Protein AF-A0A8K1CIG1-F1 (afdb_monomer)

Organism: Pythium oligandrum (NCBI:txid41045)

Solvent-accessible surface area (backbone atoms only — not comparable to full-atom values): 18997 Å² total; per-residue (Å²): 140,87,82,88,82,80,90,88,84,74,65,67,63,56,56,50,52,52,55,57,59,65,74,73,62,91,70,83,59,96,57,62,61,56,56,53,42,50,51,23,42,67,74,57,40,50,65,60,36,52,57,51,41,68,78,43,44,46,42,49,72,30,48,61,36,57,80,53,56,68,68,60,40,53,75,75,33,95,64,30,79,72,46,35,32,20,28,57,53,35,47,16,24,20,44,26,29,37,71,47,39,52,52,40,23,31,69,20,25,58,72,77,54,49,23,75,83,70,43,34,26,74,77,37,50,37,73,54,44,88,74,54,89,57,96,78,67,50,73,69,56,50,52,53,30,26,51,48,33,47,52,62,67,69,48,77,45,43,60,18,47,31,50,70,55,77,68,44,79,50,70,49,77,48,78,45,77,46,71,72,80,79,87,71,81,92,63,100,62,93,73,75,77,66,78,69,43,77,45,78,39,36,33,41,38,42,32,32,42,69,50,53,13,38,43,26,43,57,54,33,34,43,40,34,36,31,71,60,80,82,76,80,79,78,88,73,89,82,90,79,91,83,83,89,85,84,82,91,80,81,95,82,82,84,85,83,84,78,67,70,70,43,77,48,78,38,74,54,56,68,70,44,60,66,44,73,44,78,45,74,68,52,68,58,60,39,40,31,42,34,32,30,21,25,26,28,88,60,33,72,23,58,74,28,75,77,42,78,51,70,40,57,70,54,79,72,65,66,70,73,78,116

Nearest PDB structures (foldseek):
  1va9-assembly1_A  TM=7.348E-01  e=2.649E-05  Homo sapiens
  1uen-assembly1_A  TM=6.403E-01  e=1.016E-04  Homo sapiens
  7y8s-assembly1_B  TM=7.030E-01  e=2.124E-03  Chelicerata
  7y8s-assembly1_A  TM=7.800E-01  e=1.091E-02  Chelicerata
  7y6e-assembly2_B  TM=6.771E-01  e=7.684E-03  Chelicerata

pLDDT: mean 76.8, std 19.73, range [31.31, 95.44]

Mean predicted aligned error: 14.54 Å

Sequence (322 aa):
MGKSTLPAGRGKDRINEIRKATLADDGSGDDGWRVVLLRALVKGDLEAVASMLQAHIDVLSLPLTSIMPRWKLQCESMHWWMLSEATPLFLASAYSHPAIVQWLLLHGADRSAMCYLNQTPLAVVGECCEHTVVPTDTRPALLKRSAECRRLLEAPATIPEAPAEAVGFSCHISTQTVVVRVATPNVKGAATPPPPQTIYTCFVEVTWLTPLSNGAIIEKYDVRYRVIIEEETSAGGDDGDDDAQDGEASQAASASSSANWHTERATHNRRRQQQTLVLKGLQFESIYEFGLRSWNAAGKGEWGRPYKFRTLPSPVANNAKT

Radius of gyration: 29.91 Å; Cα contacts (8 Å, |Δi|>4): 523; chains: 1; bounding box: 84×62×91 Å

Foldseek 3Di:
DDDDDDDDDDPPVVVVVVVVVLVPDPPPDPLPLLLVLLLCLLVLPQVSVVVSCQVFLLQLAWQSCCSPDQVSLVVRAVPSVLSASDGSLLSNQLQLNLVNNLVSQQQAHDQCDAHPVSDGSLRRGPVRNVPRPPVPDDPVNSVVSSVSSNVSSPDDFDAFAWQAPDKDKDKDKDKDWAQDDDPDPDDPDDDDRPDTDIDIKMKMKIKTFAGTRRRHHFFKKKKKKFFDDPPPPPPDDDDDDDDDDDDDDDPPDDPDPCRDIDMDMDTDDSRDRMDMDMDMRDDAQTKMKMWMWIAGPNGIHDTDDIDIDTHHHDPVVVVVPD

InterPro domains:
  IPR002110 Ankyrin repeat [PF00023] (86-112)
  IPR003961 Fibronectin type III [cd00063] (204-311)
  IPR013783 Immunoglobulin-like fold [G3DSA:2.60.40.10] (187-321)
  IPR036116 Fibronectin type III superfamily [SSF49265] (193-313)
  IPR036770 Ankyrin repeat-containing domain superfamily [G3DSA:1.25.40.20] (19-154)
  IPR036770 Ankyrin repeat-containing domain superfamily [SSF48403] (35-123)

Secondary structure (DSSP, 8-state):
---------SSHHHHHHHHHHHTS--S-SS-HHHHHHHHHHHHT-HHHHHHHHHHTGGGTTS-GGGGS-HHHHHHH-TTTTTTTT--HHHHHHHTT-HHHHHHHHHTT--TT---TTS--GGGGTTTTTTS---TT--HHHHHHHHHHHHHHHHSPP-PPPP--SS-EEEEEEEEEEE---------SS--PPPPPEEEEEEEEEEEEE----TTS---EEEEEEEEE-------------------------------PPEEEEEE--TT-SEEEEEEEEEPSS-EEEEEEEEEETTEEPPP---EEEEPPPPHHHHTT--

Structure (mmCIF, N/CA/C/O backbone):
data_AF-A0A8K1CIG1-F1
#
_entry.id   AF-A0A8K1CIG1-F1
#
loop_
_atom_site.group_PDB
_atom_site.id
_atom_site.type_symbol
_atom_site.label_atom_id
_atom_site.label_alt_id
_atom_site.label_comp_id
_atom_site.label_asym_id
_atom_site.label_entity_id
_atom_site.label_seq_id
_atom_site.pdbx_PDB_ins_code
_atom_site.Cartn_x
_atom_site.Cartn_y
_atom_site.Cartn_z
_atom_site.occupancy
_atom_site.B_iso_or_equiv
_atom_site.auth_seq_id
_atom_site.auth_comp_id
_atom_site.auth_asym_id
_atom_site.auth_atom_id
_atom_site.pdbx_PDB_model_num
ATOM 1 N N . MET A 1 1 ? -20.621 -46.668 -8.888 1.00 41.16 1 MET A N 1
ATOM 2 C CA . MET A 1 1 ? -19.503 -45.858 -9.424 1.00 41.16 1 MET A CA 1
ATOM 3 C C . MET A 1 1 ? -20.034 -44.467 -9.744 1.00 41.16 1 MET A C 1
ATOM 5 O O . MET A 1 1 ? -20.644 -44.282 -10.787 1.00 41.16 1 MET A O 1
ATOM 9 N N . GLY A 1 2 ? -19.914 -43.527 -8.804 1.00 34.28 2 GLY A N 1
ATOM 10 C CA . GLY A 1 2 ? -20.376 -42.148 -8.984 1.00 34.28 2 GLY A CA 1
ATOM 11 C C . GLY A 1 2 ? -19.307 -41.298 -9.666 1.00 34.28 2 GLY A C 1
ATOM 12 O O . GLY A 1 2 ? -18.158 -41.306 -9.232 1.00 34.28 2 GLY A O 1
ATOM 13 N N . LYS A 1 3 ? -19.677 -40.567 -10.721 1.00 34.50 3 LYS A N 1
ATOM 14 C CA . LYS A 1 3 ? -18.854 -39.489 -11.280 1.00 34.50 3 LYS A CA 1
ATOM 15 C C . LYS A 1 3 ? -19.468 -38.157 -10.861 1.00 34.50 3 LYS A C 1
ATOM 17 O O . LYS A 1 3 ? -20.565 -37.811 -11.281 1.00 34.50 3 LYS A O 1
ATOM 22 N N . SER A 1 4 ? -18.747 -37.463 -9.988 1.00 32.31 4 SER A N 1
ATOM 23 C CA . SER A 1 4 ? -18.967 -36.070 -9.610 1.00 32.31 4 SER A CA 1
ATOM 24 C C . SER A 1 4 ? -18.495 -35.165 -10.750 1.00 32.31 4 SER A C 1
ATOM 26 O O . SER A 1 4 ? -17.342 -35.255 -11.170 1.00 32.31 4 SER A O 1
ATOM 28 N N . THR A 1 5 ? -19.374 -34.301 -11.253 1.00 37.56 5 THR A N 1
ATOM 29 C CA . THR A 1 5 ? -19.027 -33.176 -12.132 1.00 37.56 5 THR A CA 1
ATOM 30 C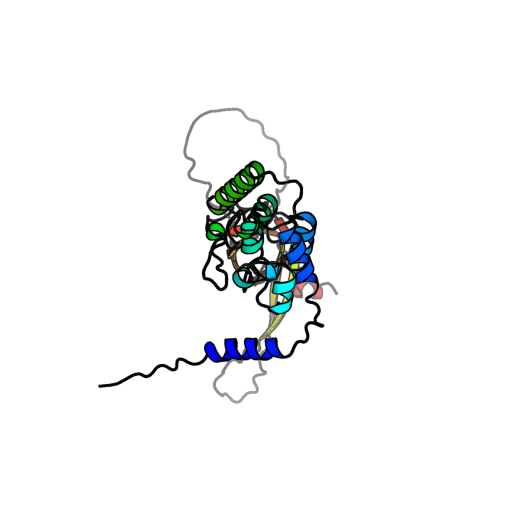 C . THR A 1 5 ? -19.226 -31.877 -11.359 1.00 37.56 5 THR A C 1
ATOM 32 O O . THR A 1 5 ? -20.353 -31.482 -11.069 1.00 37.56 5 THR A O 1
ATOM 35 N N . LEU A 1 6 ? -18.113 -31.227 -11.012 1.00 36.94 6 LEU A N 1
ATOM 36 C CA . LEU A 1 6 ? -18.054 -29.874 -10.451 1.00 36.94 6 LEU A CA 1
ATOM 37 C C . LEU A 1 6 ? -18.293 -28.827 -11.561 1.00 36.94 6 LEU A C 1
ATOM 39 O O . LEU A 1 6 ? -17.742 -28.986 -12.652 1.00 36.94 6 LEU A O 1
ATOM 43 N N . PRO A 1 7 ? -19.033 -27.729 -11.314 1.00 37.50 7 PRO A N 1
ATOM 44 C CA . PRO A 1 7 ? -19.194 -26.664 -12.299 1.00 37.50 7 PRO A CA 1
ATOM 45 C C . PRO A 1 7 ? -18.029 -25.662 -12.229 1.00 37.50 7 PRO A C 1
ATOM 47 O O . PRO A 1 7 ? -17.900 -24.892 -11.277 1.00 37.50 7 PRO A O 1
ATOM 50 N N . ALA A 1 8 ? -17.200 -25.634 -13.274 1.00 45.50 8 ALA A N 1
ATOM 51 C CA . ALA A 1 8 ? -16.204 -24.593 -13.523 1.00 45.50 8 ALA A CA 1
ATOM 52 C C . ALA A 1 8 ? -16.763 -23.583 -14.539 1.00 45.50 8 ALA A C 1
ATOM 54 O O . ALA A 1 8 ? -16.788 -23.858 -15.734 1.00 45.50 8 ALA A O 1
ATOM 55 N N . GLY A 1 9 ? -17.223 -22.415 -14.083 1.00 48.25 9 GLY A N 1
ATOM 56 C CA . GLY A 1 9 ? -17.826 -21.436 -14.999 1.00 48.25 9 GLY A CA 1
ATOM 57 C C . GLY A 1 9 ? -18.252 -20.120 -14.361 1.00 48.25 9 GLY A C 1
ATOM 58 O O . GLY A 1 9 ? -19.375 -19.689 -14.562 1.00 48.25 9 GLY A O 1
ATOM 59 N N . ARG A 1 10 ? -17.406 -19.502 -13.525 1.00 46.88 10 ARG A N 1
ATOM 60 C CA . ARG A 1 10 ? -17.721 -18.179 -12.938 1.00 46.88 10 ARG A CA 1
ATOM 61 C C . ARG A 1 10 ? -16.619 -17.119 -13.065 1.00 46.88 10 ARG A C 1
ATOM 63 O O . ARG A 1 10 ? -16.867 -15.954 -12.785 1.00 46.88 10 ARG A O 1
ATOM 70 N N . GLY A 1 11 ? -15.411 -17.500 -13.493 1.00 42.09 11 GLY A N 1
ATOM 71 C CA . GLY A 1 11 ? -14.264 -16.584 -13.612 1.00 42.09 11 GLY A CA 1
ATOM 72 C C . GLY A 1 11 ? -14.023 -16.028 -15.020 1.00 42.09 11 GLY A C 1
ATOM 73 O O . GLY A 1 11 ? -13.624 -14.877 -15.161 1.00 42.09 11 GLY A O 1
ATOM 74 N N . LYS A 1 12 ? -14.284 -16.821 -16.069 1.00 43.47 12 LYS A N 1
ATOM 75 C CA . LYS A 1 12 ? -14.014 -16.428 -17.465 1.00 43.47 12 LYS A CA 1
ATOM 76 C C . LYS A 1 12 ? -15.017 -15.400 -17.992 1.00 43.47 12 LYS A C 1
ATOM 78 O O . LYS A 1 12 ? -14.626 -14.503 -18.732 1.00 43.47 12 LYS A O 1
ATOM 83 N N . ASP A 1 13 ? -16.267 -15.482 -17.546 1.00 47.91 13 ASP A N 1
ATOM 84 C CA . ASP A 1 13 ? -17.329 -14.574 -17.991 1.00 47.91 13 ASP A CA 1
ATOM 85 C C . ASP A 1 13 ? -17.128 -13.160 -17.445 1.00 47.91 13 ASP A C 1
ATOM 87 O O . ASP A 1 13 ? -17.291 -12.190 -18.173 1.00 47.91 13 ASP A O 1
ATOM 91 N N . ARG A 1 14 ? -16.611 -13.041 -16.216 1.00 53.38 14 ARG A N 1
ATOM 92 C CA . ARG A 1 14 ? -16.305 -11.757 -15.574 1.00 53.38 14 ARG A CA 1
ATOM 93 C C . ARG A 1 14 ? -15.140 -11.020 -16.247 1.00 53.38 14 ARG A C 1
ATOM 95 O O . ARG A 1 14 ? -15.176 -9.805 -16.391 1.00 53.38 14 ARG A O 1
ATOM 102 N N . ILE A 1 15 ? -14.117 -11.756 -16.692 1.00 47.53 15 ILE A N 1
ATOM 103 C CA . ILE A 1 15 ? -12.976 -11.199 -17.446 1.00 47.53 15 ILE A CA 1
ATOM 104 C C . ILE A 1 15 ? -13.420 -10.768 -18.851 1.00 47.53 15 ILE A C 1
ATOM 106 O O . ILE A 1 15 ? -12.980 -9.735 -19.355 1.00 47.53 15 ILE A O 1
ATOM 110 N N . ASN A 1 16 ? -14.321 -11.530 -19.475 1.00 39.03 16 ASN A N 1
ATOM 111 C CA . ASN A 1 16 ? -14.883 -11.172 -20.774 1.00 39.03 16 ASN A CA 1
ATOM 112 C C . ASN A 1 16 ? -15.870 -9.997 -20.691 1.00 39.03 16 ASN A C 1
ATOM 114 O O . ASN A 1 16 ? -15.887 -9.183 -21.610 1.00 39.03 16 ASN A O 1
ATOM 118 N N . GLU A 1 17 ? -16.631 -9.852 -19.604 1.00 45.50 17 GLU A N 1
ATOM 119 C CA . GLU A 1 17 ? -17.473 -8.673 -19.349 1.00 45.50 17 GLU A CA 1
ATOM 120 C C . GLU A 1 17 ? -16.641 -7.406 -19.137 1.00 45.50 17 GLU A C 1
ATOM 122 O O . GLU A 1 17 ? -16.955 -6.376 -19.732 1.00 45.50 17 GLU A O 1
ATOM 127 N N . ILE A 1 18 ? -15.534 -7.493 -18.389 1.00 49.59 18 ILE A N 1
ATOM 128 C CA . ILE A 1 18 ? -14.583 -6.379 -18.247 1.00 49.59 18 ILE A CA 1
ATOM 129 C C . ILE A 1 18 ? -14.030 -5.986 -19.624 1.00 49.59 18 ILE A C 1
ATOM 131 O O . ILE A 1 18 ? -14.090 -4.817 -19.989 1.00 49.59 18 ILE A O 1
ATOM 135 N N . ARG A 1 19 ? -13.595 -6.959 -20.440 1.00 47.22 19 ARG A N 1
ATOM 136 C CA . ARG A 1 19 ? -13.109 -6.708 -21.812 1.00 47.22 19 ARG A CA 1
ATOM 137 C C . ARG A 1 19 ? -14.159 -6.086 -22.731 1.00 47.22 19 ARG A C 1
ATOM 139 O O . ARG A 1 19 ? -13.804 -5.293 -23.599 1.00 47.22 19 ARG A O 1
ATOM 146 N N . LYS A 1 20 ? -15.436 -6.448 -22.571 1.00 39.94 20 LYS A N 1
ATOM 147 C CA . LYS A 1 20 ? -16.533 -5.890 -23.375 1.00 39.94 20 LYS A CA 1
ATOM 148 C C . LYS A 1 20 ? -16.836 -4.440 -22.997 1.00 39.94 20 LYS A C 1
ATOM 150 O O . LYS A 1 20 ? -17.137 -3.656 -23.889 1.00 39.94 20 LYS A O 1
ATOM 155 N N . ALA A 1 21 ? -16.693 -4.077 -21.721 1.00 46.06 21 ALA A N 1
ATOM 156 C CA . ALA A 1 21 ? -16.787 -2.688 -21.273 1.00 46.06 21 ALA A CA 1
ATOM 157 C C . ALA A 1 21 ? -15.608 -1.828 -21.777 1.00 46.06 21 ALA A C 1
ATOM 159 O O . ALA A 1 21 ? -15.804 -0.666 -22.111 1.00 46.06 21 ALA A O 1
ATOM 160 N N . THR A 1 22 ? -14.406 -2.403 -21.924 1.00 49.69 22 THR A N 1
ATOM 161 C CA . THR A 1 22 ? -13.200 -1.698 -22.415 1.00 49.69 22 THR A CA 1
ATOM 162 C C . THR A 1 22 ? -13.245 -1.325 -23.906 1.00 49.69 22 THR A C 1
ATOM 164 O O . THR A 1 22 ? -12.480 -0.475 -24.346 1.00 49.69 22 THR A O 1
ATOM 167 N N . LEU A 1 23 ? -14.117 -1.945 -24.708 1.00 43.28 23 LEU A N 1
ATOM 168 C CA . LEU A 1 23 ? -14.199 -1.693 -26.157 1.00 43.28 23 LEU A CA 1
ATOM 169 C C . LEU A 1 23 ? -15.178 -0.571 -26.545 1.00 43.28 23 LEU A C 1
ATOM 171 O O . LEU A 1 23 ? -15.284 -0.261 -27.729 1.00 43.28 23 LEU A O 1
ATOM 175 N N . ALA A 1 24 ? -15.893 0.011 -25.579 1.00 41.84 24 ALA A N 1
ATOM 176 C CA . ALA A 1 24 ? -16.912 1.035 -25.821 1.00 41.84 24 ALA A CA 1
ATOM 177 C C . ALA A 1 24 ? -16.497 2.454 -25.393 1.00 41.84 24 ALA A C 1
ATOM 179 O O . ALA A 1 24 ? -17.274 3.380 -25.597 1.00 41.84 24 ALA A O 1
ATOM 180 N N . ASP A 1 25 ? -15.309 2.633 -24.813 1.00 47.00 25 ASP A N 1
ATOM 181 C CA . ASP A 1 25 ? -14.858 3.934 -24.323 1.00 47.00 25 ASP A CA 1
ATOM 182 C C . ASP A 1 25 ? -13.867 4.551 -25.319 1.00 47.00 25 ASP A C 1
ATOM 184 O O . AS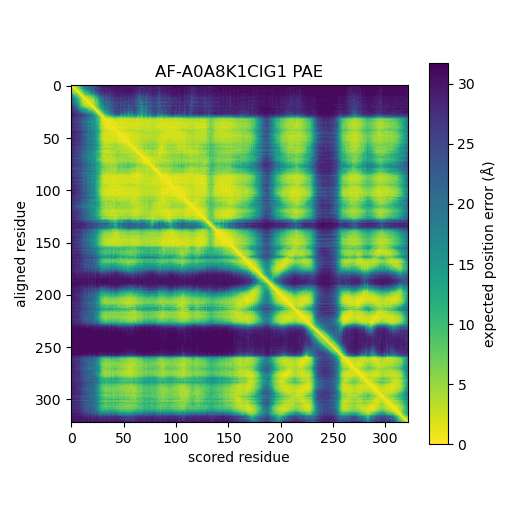P A 1 25 ? -12.758 4.053 -25.527 1.00 47.00 25 ASP A O 1
ATOM 188 N N . ASP A 1 26 ? -14.282 5.636 -25.966 1.00 49.47 26 ASP A N 1
ATOM 189 C CA . ASP A 1 26 ? -13.498 6.427 -26.923 1.00 49.47 26 ASP A CA 1
ATOM 190 C C . ASP A 1 26 ? -12.362 7.229 -26.253 1.00 49.47 26 ASP A C 1
ATOM 192 O O . ASP A 1 26 ? -11.689 8.044 -26.888 1.00 49.47 26 ASP A O 1
ATOM 196 N N . GLY A 1 27 ? -12.082 6.952 -24.976 1.00 50.03 27 GLY A N 1
ATOM 197 C CA . GLY A 1 27 ? -10.989 7.553 -24.228 1.00 50.03 27 GLY A CA 1
ATOM 198 C C . GLY A 1 27 ? -11.269 8.993 -23.808 1.00 50.03 27 GLY A C 1
ATOM 199 O O . GLY A 1 27 ? -10.312 9.696 -23.469 1.00 50.03 27 GLY A O 1
ATOM 200 N N . SER A 1 28 ? -12.541 9.409 -23.816 1.00 47.03 28 SER A N 1
ATOM 201 C CA . SER A 1 28 ? -13.023 10.673 -23.245 1.00 47.03 28 SER A CA 1
ATOM 202 C C . SER A 1 28 ? -13.212 10.622 -21.715 1.00 47.03 28 SER A C 1
ATOM 204 O O . SER A 1 28 ? -13.629 11.616 -21.117 1.00 47.03 28 SER A O 1
ATOM 206 N N . GLY A 1 29 ? -12.933 9.489 -21.066 1.00 54.06 29 GLY A N 1
ATOM 207 C CA . GLY A 1 29 ? -12.997 9.352 -19.613 1.00 54.06 29 GLY A CA 1
ATOM 208 C C . GLY A 1 29 ? -11.914 10.138 -18.861 1.00 54.06 29 GLY A C 1
ATOM 209 O O . GLY A 1 29 ? -10.843 10.439 -19.389 1.00 54.06 29 GLY A O 1
ATOM 210 N N . ASP A 1 30 ? -12.195 10.391 -17.583 1.00 59.91 30 ASP A N 1
ATOM 211 C CA . ASP A 1 30 ? -11.380 10.998 -16.511 1.00 59.91 30 ASP A CA 1
ATOM 212 C C . ASP A 1 30 ? -9.992 10.337 -16.276 1.00 59.91 30 ASP A C 1
ATOM 214 O O . ASP A 1 30 ? -9.344 10.551 -15.266 1.00 59.91 30 ASP A O 1
ATOM 218 N N . ASP A 1 31 ? -9.485 9.525 -17.207 1.00 70.69 31 ASP A N 1
ATOM 219 C CA . ASP A 1 31 ? -8.229 8.767 -17.119 1.00 70.69 31 ASP A CA 1
ATOM 220 C C . ASP A 1 31 ? -7.027 9.487 -17.766 1.00 70.69 31 ASP A C 1
ATOM 222 O O . ASP A 1 31 ? -5.948 8.907 -17.936 1.00 70.69 31 ASP A O 1
ATOM 226 N N . GLY A 1 32 ? -7.172 10.768 -18.127 1.00 80.69 32 GLY A N 1
ATOM 227 C CA . GLY A 1 32 ? -6.081 11.583 -18.684 1.00 80.69 32 GLY A CA 1
ATOM 228 C C . GLY A 1 32 ? -4.852 11.642 -17.767 1.00 80.69 32 GLY A C 1
ATOM 229 O O . GLY A 1 32 ? -3.710 11.638 -18.237 1.00 80.69 32 GLY A O 1
ATOM 230 N N . TRP A 1 33 ? -5.079 11.582 -16.455 1.00 86.88 33 TRP A N 1
ATOM 231 C CA . TRP A 1 33 ? -4.034 11.558 -15.438 1.00 86.88 33 TRP A CA 1
ATOM 232 C C . TRP A 1 33 ? -3.116 10.329 -15.559 1.00 86.88 33 TRP A C 1
ATOM 234 O O . TRP A 1 33 ? -1.924 10.426 -15.278 1.00 86.88 33 TRP A O 1
ATOM 244 N N . ARG A 1 34 ? -3.607 9.185 -16.058 1.00 88.88 34 ARG A N 1
ATOM 245 C CA . ARG A 1 34 ? -2.784 7.975 -16.227 1.00 88.88 34 ARG A CA 1
ATOM 246 C C . ARG A 1 34 ? -1.694 8.156 -17.277 1.00 88.88 34 ARG A C 1
ATOM 248 O O . ARG A 1 34 ? -0.596 7.627 -17.126 1.00 88.88 34 ARG A O 1
ATOM 255 N N . VAL A 1 35 ? -1.990 8.909 -18.337 1.00 87.38 35 VAL A N 1
ATOM 256 C CA . VAL A 1 35 ? -1.013 9.249 -19.385 1.00 87.38 35 VAL A CA 1
ATOM 257 C C . VAL A 1 35 ? 0.038 10.197 -18.834 1.00 87.38 35 VAL A C 1
ATOM 259 O O . VAL A 1 35 ? 1.225 10.027 -19.096 1.00 87.38 35 VAL A O 1
ATOM 262 N N . VAL A 1 36 ? -0.391 11.179 -18.039 1.00 90.00 36 VAL A N 1
ATOM 263 C CA . VAL A 1 36 ? 0.525 12.101 -17.361 1.00 90.00 36 VAL A CA 1
ATOM 264 C C . VAL A 1 36 ? 1.437 11.328 -16.407 1.00 90.00 36 VAL A C 1
ATOM 266 O O . VAL A 1 36 ? 2.650 11.515 -16.461 1.00 90.00 36 VAL A O 1
ATOM 269 N N . LEU A 1 37 ? 0.889 10.384 -15.636 1.00 91.62 37 LEU A N 1
ATOM 270 C CA . LEU A 1 37 ? 1.665 9.498 -14.772 1.00 91.62 37 LEU A CA 1
ATOM 271 C C . LEU A 1 37 ? 2.645 8.631 -15.575 1.00 91.62 37 LEU A C 1
ATOM 273 O O . LEU A 1 37 ? 3.811 8.539 -15.207 1.00 91.62 37 LEU A O 1
ATOM 277 N N . LEU A 1 38 ? 2.215 8.035 -16.693 1.00 90.31 38 LEU A N 1
ATOM 278 C CA . LEU A 1 38 ? 3.101 7.271 -17.579 1.00 90.31 38 LEU A CA 1
ATOM 279 C C . LEU A 1 38 ? 4.266 8.138 -18.073 1.00 90.31 38 LEU A C 1
ATOM 281 O O . LEU A 1 38 ? 5.417 7.724 -17.980 1.00 90.31 38 LEU A O 1
ATOM 285 N N . ARG A 1 39 ? 3.996 9.360 -18.537 1.00 89.19 39 ARG A N 1
ATOM 286 C CA . ARG A 1 39 ? 5.037 10.300 -18.980 1.00 89.19 39 ARG A CA 1
ATOM 287 C C . ARG A 1 39 ? 5.976 10.699 -17.846 1.00 89.19 39 ARG A C 1
ATOM 289 O O . ARG A 1 39 ? 7.177 10.793 -18.080 1.00 89.19 39 ARG A O 1
ATOM 296 N N . ALA A 1 40 ? 5.456 10.917 -16.640 1.00 92.25 40 ALA A N 1
ATOM 297 C CA . ALA A 1 40 ? 6.264 11.221 -15.463 1.00 92.25 40 ALA A CA 1
ATOM 298 C C . ALA A 1 40 ? 7.187 10.043 -15.098 1.00 92.25 40 ALA A C 1
ATOM 300 O O . ALA A 1 40 ? 8.385 10.242 -14.898 1.00 92.25 40 ALA A O 1
ATOM 301 N N . LEU A 1 41 ? 6.665 8.810 -15.137 1.00 91.88 41 LEU A N 1
ATOM 302 C CA . LEU A 1 41 ? 7.437 7.578 -14.939 1.00 91.88 41 LEU A CA 1
ATOM 303 C C . LEU A 1 41 ? 8.519 7.391 -16.009 1.00 91.88 41 LEU A C 1
ATOM 305 O O . LEU A 1 41 ? 9.633 7.004 -15.677 1.00 91.88 41 LEU A O 1
ATOM 309 N N . VAL A 1 42 ? 8.217 7.683 -17.277 1.00 88.50 42 VAL A N 1
ATOM 310 C CA . VAL A 1 42 ? 9.187 7.603 -18.385 1.00 88.50 42 VAL A CA 1
ATOM 311 C C . VAL A 1 42 ? 10.289 8.651 -18.221 1.00 88.50 42 VAL A C 1
ATOM 313 O O . VAL A 1 42 ? 11.468 8.342 -18.398 1.00 88.50 42 VAL A O 1
ATOM 316 N N . LYS A 1 43 ? 9.926 9.886 -17.856 1.00 87.50 43 LYS A N 1
ATOM 317 C CA . LYS A 1 43 ? 10.868 11.004 -17.690 1.00 87.50 43 LYS A CA 1
ATOM 318 C C . LYS A 1 43 ? 11.703 10.921 -16.412 1.00 87.50 43 LYS A C 1
ATOM 320 O O . LYS A 1 43 ? 12.788 11.493 -16.383 1.00 87.50 43 LYS A O 1
ATOM 325 N N . GLY A 1 44 ? 11.229 10.218 -15.388 1.00 89.12 44 GLY A N 1
ATOM 326 C CA . GLY A 1 44 ? 11.895 10.162 -14.087 1.00 89.12 44 GLY A CA 1
ATOM 327 C C . GLY A 1 44 ? 11.493 11.285 -13.132 1.00 89.12 44 GLY A C 1
ATOM 328 O O . GLY A 1 44 ? 12.247 11.598 -12.215 1.00 89.12 44 GLY A O 1
ATOM 329 N N . ASP A 1 45 ? 10.329 11.902 -13.342 1.00 92.31 45 ASP A N 1
ATOM 330 C CA . ASP A 1 45 ? 9.822 12.979 -12.489 1.00 92.31 45 ASP A CA 1
ATOM 331 C C . ASP A 1 45 ? 9.192 12.400 -11.213 1.00 92.31 45 ASP A C 1
ATOM 333 O O . ASP A 1 45 ? 8.035 11.975 -11.198 1.00 92.31 45 ASP A O 1
ATOM 337 N N . LEU A 1 46 ? 9.986 12.346 -10.142 1.00 94.06 46 LEU A N 1
ATOM 338 C CA . LEU A 1 46 ? 9.561 11.794 -8.858 1.00 94.06 46 LEU A CA 1
ATOM 339 C C . LEU A 1 46 ? 8.417 12.594 -8.225 1.00 94.06 46 LEU A C 1
ATOM 341 O O . LEU A 1 46 ? 7.517 11.992 -7.643 1.00 94.06 46 LEU A O 1
ATOM 345 N N . GLU A 1 47 ? 8.441 13.922 -8.321 1.00 93.94 47 GLU A N 1
ATOM 346 C CA . GLU A 1 47 ? 7.460 14.780 -7.650 1.00 93.94 47 GLU A CA 1
ATOM 347 C C . GLU A 1 47 ? 6.079 14.619 -8.280 1.00 93.94 47 GLU A C 1
ATOM 349 O O . GLU A 1 47 ? 5.091 14.397 -7.571 1.00 93.94 47 GLU A O 1
ATOM 354 N N . ALA A 1 48 ? 6.018 14.632 -9.614 1.00 93.50 48 ALA A N 1
ATOM 355 C CA . ALA A 1 48 ? 4.780 14.367 -10.333 1.00 93.50 48 ALA A CA 1
ATOM 356 C C . ALA A 1 48 ? 4.258 12.952 -10.038 1.00 93.50 48 ALA A C 1
ATOM 358 O O . ALA A 1 48 ? 3.073 12.779 -9.750 1.00 93.50 48 ALA A O 1
ATOM 359 N N . VAL A 1 49 ? 5.132 11.938 -10.040 1.00 94.31 49 VAL A N 1
ATOM 360 C CA . VAL A 1 49 ? 4.734 10.557 -9.720 1.00 94.31 49 VAL A CA 1
ATOM 361 C C . VAL A 1 49 ? 4.174 10.451 -8.302 1.00 94.31 49 VAL A C 1
ATOM 363 O O . VAL A 1 49 ? 3.105 9.867 -8.117 1.00 94.31 49 VAL A O 1
ATOM 366 N N . ALA A 1 50 ? 4.857 11.030 -7.313 1.00 93.19 50 ALA A N 1
ATOM 367 C CA . ALA A 1 50 ? 4.433 10.988 -5.919 1.00 93.19 50 ALA A CA 1
ATOM 368 C C . ALA A 1 50 ? 3.081 11.685 -5.721 1.00 93.19 50 ALA A C 1
ATOM 370 O O . ALA A 1 50 ? 2.181 11.109 -5.111 1.00 93.19 50 ALA A O 1
ATOM 371 N N . SER A 1 51 ? 2.906 12.881 -6.291 1.00 92.44 51 SER A N 1
ATOM 372 C CA . SER A 1 51 ? 1.652 13.636 -6.202 1.00 92.44 51 SER A CA 1
ATOM 373 C C . SER A 1 51 ? 0.474 12.867 -6.813 1.00 92.44 51 SER A C 1
ATOM 375 O O . SER A 1 51 ? -0.577 12.721 -6.184 1.00 92.44 51 SER A O 1
ATOM 377 N N . MET A 1 52 ? 0.656 12.299 -8.008 1.00 91.69 52 MET A N 1
ATOM 378 C CA . MET A 1 52 ? -0.413 11.570 -8.696 1.00 91.69 52 MET A CA 1
ATOM 379 C C . MET A 1 52 ? -0.758 10.245 -8.013 1.00 91.69 52 MET A C 1
ATOM 381 O O . MET A 1 52 ? -1.933 9.901 -7.900 1.00 91.69 52 MET A O 1
ATOM 385 N N . LEU A 1 53 ? 0.239 9.504 -7.524 1.00 90.94 53 LEU A N 1
ATOM 386 C CA . LEU A 1 53 ? -0.005 8.246 -6.812 1.00 90.94 53 LEU A CA 1
ATOM 387 C C . LEU A 1 53 ? -0.592 8.458 -5.415 1.00 90.94 53 LEU A C 1
ATOM 389 O O . LEU A 1 53 ? -1.314 7.590 -4.935 1.00 90.94 53 LEU A O 1
ATOM 393 N N . GLN A 1 54 ? -0.347 9.601 -4.772 1.00 88.25 54 GLN A N 1
ATOM 394 C CA . GLN A 1 54 ? -1.053 9.963 -3.540 1.00 88.25 54 GLN A CA 1
ATOM 395 C C . GLN A 1 54 ? -2.543 10.232 -3.798 1.00 88.25 54 GLN A C 1
ATOM 397 O O . GLN A 1 54 ? -3.382 9.801 -3.009 1.00 88.25 54 GLN A O 1
ATOM 402 N N . ALA A 1 55 ? -2.885 10.874 -4.920 1.00 87.88 55 ALA A N 1
ATOM 403 C CA . ALA A 1 55 ? -4.278 11.073 -5.329 1.00 87.88 55 ALA A CA 1
ATOM 404 C C . ALA A 1 55 ? -4.964 9.766 -5.788 1.00 87.88 55 ALA A C 1
ATOM 406 O O . ALA A 1 55 ? -6.164 9.593 -5.575 1.00 87.88 55 ALA A O 1
ATOM 407 N N . HIS A 1 56 ? -4.202 8.834 -6.372 1.00 87.81 56 HIS A N 1
ATOM 408 C CA . HIS A 1 56 ? -4.693 7.582 -6.963 1.00 87.81 56 HIS A CA 1
ATOM 409 C C . HIS A 1 56 ? -3.958 6.348 -6.414 1.00 87.81 56 HIS A C 1
ATOM 411 O O . HIS A 1 56 ? -3.329 5.576 -7.147 1.00 87.81 56 HIS A O 1
ATOM 417 N N . ILE A 1 57 ? -4.021 6.167 -5.091 1.00 85.94 57 ILE A N 1
ATOM 418 C CA . ILE A 1 57 ? -3.267 5.118 -4.383 1.00 85.94 57 ILE A CA 1
ATOM 419 C C . ILE A 1 57 ? -3.660 3.697 -4.806 1.00 85.94 57 ILE A C 1
ATOM 421 O O . ILE A 1 57 ? -2.859 2.767 -4.710 1.00 85.94 57 ILE A O 1
ATOM 425 N N . ASP A 1 58 ? -4.875 3.525 -5.326 1.00 83.62 58 ASP A N 1
ATOM 426 C CA . ASP A 1 58 ? -5.391 2.254 -5.823 1.00 83.62 58 ASP A CA 1
ATOM 427 C C . ASP A 1 58 ? -4.551 1.684 -6.972 1.00 83.62 58 ASP A C 1
ATOM 429 O O . ASP A 1 58 ? -4.493 0.465 -7.142 1.00 83.62 58 ASP A O 1
ATOM 433 N N . VAL A 1 59 ? -3.854 2.538 -7.727 1.00 87.81 59 VAL A N 1
ATOM 434 C CA . VAL A 1 59 ? -3.063 2.119 -8.889 1.00 87.81 59 VAL A CA 1
ATOM 435 C C . VAL A 1 59 ? -1.635 1.695 -8.533 1.00 87.81 59 VAL A C 1
ATOM 437 O O . VAL A 1 59 ? -0.967 1.066 -9.353 1.00 87.81 59 VAL A O 1
ATOM 440 N N . LEU A 1 60 ? -1.180 1.922 -7.296 1.00 87.06 60 LEU A N 1
ATOM 441 C CA . LEU A 1 60 ? 0.188 1.608 -6.862 1.00 87.06 60 LEU A CA 1
ATOM 442 C C . LEU A 1 60 ? 0.596 0.148 -7.142 1.00 87.06 60 LEU A C 1
ATOM 444 O O . LEU A 1 60 ? 1.708 -0.115 -7.601 1.00 87.06 60 LEU A O 1
ATOM 448 N N . SER A 1 61 ? -0.311 -0.797 -6.883 1.00 83.75 61 SER A N 1
ATOM 449 C CA . SER A 1 61 ? -0.091 -2.237 -7.096 1.00 83.75 61 SER A CA 1
ATOM 450 C C . SER A 1 61 ? -0.929 -2.820 -8.238 1.00 83.75 61 SER A C 1
ATOM 452 O O . SER A 1 61 ? -0.952 -4.038 -8.406 1.00 83.75 61 SER A O 1
ATOM 454 N N . LEU A 1 62 ? -1.650 -1.990 -8.998 1.00 87.12 62 LEU A N 1
ATOM 455 C CA . LEU A 1 62 ? -2.479 -2.454 -10.111 1.00 87.12 62 LEU A CA 1
ATOM 456 C C . LEU A 1 62 ? -1.787 -2.222 -11.462 1.00 87.12 62 LEU A C 1
ATOM 458 O O . LEU A 1 62 ? -0.949 -1.327 -11.591 1.00 87.12 62 LEU A O 1
ATOM 462 N N . PRO A 1 63 ? -2.153 -2.998 -12.497 1.00 88.06 63 PRO A N 1
ATOM 463 C CA . PRO A 1 63 ? -1.712 -2.752 -13.866 1.00 88.06 63 PRO A CA 1
ATOM 464 C C . PRO A 1 63 ? -2.196 -1.385 -14.390 1.00 88.06 63 PRO A C 1
ATOM 466 O O . PRO A 1 63 ? -3.304 -1.265 -14.922 1.00 88.06 63 PRO A O 1
ATOM 469 N N . LEU A 1 64 ? -1.364 -0.347 -14.260 1.00 89.19 64 LEU A N 1
ATOM 470 C CA . LEU A 1 64 ? -1.647 1.041 -14.654 1.00 89.19 64 LEU A CA 1
ATOM 471 C C . LEU A 1 64 ? -2.098 1.140 -16.118 1.00 89.19 64 LEU A C 1
ATOM 473 O O . LEU A 1 64 ? -3.055 1.851 -16.433 1.00 89.19 64 LEU A O 1
ATOM 477 N N . THR A 1 65 ? -1.419 0.413 -17.004 1.00 87.88 65 THR A N 1
ATOM 478 C CA . THR A 1 65 ? -1.619 0.482 -18.458 1.00 87.88 65 THR A CA 1
ATOM 479 C C . THR A 1 65 ? -2.700 -0.461 -18.985 1.00 87.88 65 THR A C 1
ATOM 481 O O . THR A 1 65 ? -3.013 -0.399 -20.169 1.00 87.88 65 THR A O 1
ATOM 484 N N . SER A 1 66 ? -3.296 -1.315 -18.142 1.00 86.62 66 SER A N 1
ATOM 485 C CA . SER A 1 66 ? -4.342 -2.265 -18.573 1.00 86.62 66 SER A CA 1
ATOM 486 C C . SER A 1 66 ? -5.587 -1.576 -19.138 1.00 86.62 66 SER A C 1
ATOM 488 O O . SER A 1 66 ? -6.222 -2.089 -20.054 1.00 86.62 66 SER A O 1
ATOM 490 N N . ILE A 1 67 ? -5.905 -0.397 -18.604 1.00 84.44 67 ILE A N 1
ATOM 491 C CA . ILE A 1 67 ? -7.064 0.414 -18.991 1.00 84.44 67 ILE A CA 1
ATOM 492 C C . ILE A 1 67 ? -6.735 1.309 -20.200 1.00 84.44 67 ILE A C 1
ATOM 494 O O . ILE A 1 67 ? -7.630 1.811 -20.871 1.00 84.44 67 ILE A O 1
ATOM 498 N N . MET A 1 68 ? -5.453 1.494 -20.535 1.00 85.06 68 MET A N 1
ATOM 499 C CA . MET A 1 68 ? -5.066 2.360 -21.646 1.00 85.06 68 MET A CA 1
ATOM 500 C C . MET A 1 68 ? -5.216 1.637 -22.992 1.00 85.06 68 MET A C 1
ATOM 502 O O . MET A 1 68 ? -4.717 0.519 -23.152 1.00 85.06 68 MET A O 1
ATOM 506 N N . PRO A 1 69 ? -5.829 2.273 -24.008 1.00 83.69 69 PRO A N 1
ATOM 507 C CA . PRO A 1 69 ? -5.908 1.685 -25.334 1.00 83.69 69 PRO A CA 1
ATOM 508 C C . PRO A 1 69 ? -4.516 1.579 -25.966 1.00 83.69 69 PRO A C 1
ATOM 510 O O . PRO A 1 69 ? -3.653 2.440 -25.786 1.00 83.69 69 PRO A O 1
ATOM 513 N N . ARG A 1 70 ? -4.306 0.526 -26.765 1.00 83.75 70 ARG A N 1
ATOM 514 C CA . ARG A 1 70 ? -2.997 0.202 -27.364 1.00 83.75 70 ARG A CA 1
ATOM 515 C C . ARG A 1 70 ? -2.381 1.358 -28.147 1.00 83.75 70 ARG A C 1
ATOM 517 O O . ARG A 1 70 ? -1.188 1.591 -28.017 1.00 83.75 70 ARG A O 1
ATOM 524 N N . TRP A 1 71 ? -3.183 2.084 -28.926 1.00 82.38 71 TRP A N 1
ATOM 525 C CA . TRP A 1 71 ? -2.702 3.208 -29.735 1.00 82.38 71 TRP A CA 1
ATOM 526 C C . TRP A 1 71 ? -2.097 4.326 -28.873 1.00 82.38 71 TRP A C 1
ATOM 528 O O . TRP A 1 71 ? -1.113 4.942 -29.259 1.00 82.38 71 TRP A O 1
ATOM 538 N N . LYS A 1 72 ? -2.628 4.543 -27.665 1.00 85.69 72 LYS A N 1
ATOM 539 C CA . LYS A 1 72 ? -2.116 5.540 -26.723 1.00 85.69 72 LYS A CA 1
ATOM 540 C C . LYS A 1 72 ? -0.754 5.107 -26.185 1.00 85.69 72 LYS A C 1
ATOM 542 O O . LYS A 1 72 ? 0.165 5.907 -26.174 1.00 85.69 72 LYS A O 1
ATOM 547 N N . LEU A 1 73 ? -0.580 3.823 -25.856 1.00 84.56 73 LEU A N 1
ATOM 548 C CA . LEU A 1 73 ? 0.735 3.280 -25.488 1.00 84.56 73 LEU A CA 1
ATOM 549 C C . LEU A 1 73 ? 1.741 3.366 -26.648 1.00 84.56 73 LEU A C 1
ATOM 551 O O . LEU A 1 73 ? 2.895 3.716 -26.417 1.00 84.56 73 LEU A O 1
ATOM 555 N N . GLN A 1 74 ? 1.299 3.095 -27.882 1.00 85.44 74 GLN A N 1
ATOM 556 C CA . GLN A 1 74 ? 2.122 3.206 -29.097 1.00 85.44 74 GLN A CA 1
ATOM 557 C C . GLN A 1 74 ? 2.657 4.623 -29.316 1.00 85.44 74 GLN A C 1
ATOM 559 O O . GLN A 1 74 ? 3.791 4.781 -29.758 1.00 85.44 74 GLN A O 1
ATOM 564 N N . CYS A 1 75 ? 1.863 5.646 -28.995 1.00 81.50 75 CYS A N 1
ATOM 565 C CA . CYS A 1 75 ? 2.292 7.038 -29.100 1.00 81.50 75 CYS A CA 1
ATOM 566 C C . CYS A 1 75 ? 3.297 7.455 -28.013 1.00 81.50 75 CYS A C 1
ATOM 568 O O . CYS A 1 75 ? 4.052 8.397 -28.234 1.00 81.50 75 CYS A O 1
ATOM 570 N N . GLU A 1 76 ? 3.310 6.791 -26.853 1.00 81.50 76 GLU A N 1
ATOM 571 C CA . GLU A 1 76 ? 4.143 7.191 -25.706 1.00 81.50 76 GLU A CA 1
ATOM 572 C C . GLU A 1 76 ? 5.492 6.462 -25.645 1.00 81.50 76 GLU A C 1
ATOM 574 O O . GLU A 1 76 ? 6.448 6.989 -25.076 1.00 81.50 76 GLU A O 1
ATOM 579 N N . SER A 1 77 ? 5.599 5.249 -26.197 1.00 79.44 77 SER A N 1
ATOM 580 C CA . SER A 1 77 ? 6.837 4.467 -26.133 1.00 79.44 77 SER A CA 1
ATOM 581 C C . SER A 1 77 ? 7.035 3.568 -27.343 1.00 79.44 77 SER A C 1
ATOM 583 O O . SER A 1 77 ? 6.115 2.887 -27.797 1.00 79.44 77 SER A O 1
ATOM 585 N N . MET A 1 78 ? 8.285 3.480 -27.804 1.00 79.38 78 MET A N 1
ATOM 586 C CA . MET A 1 78 ? 8.660 2.538 -28.854 1.00 79.38 78 MET A CA 1
ATOM 587 C C . MET A 1 78 ? 8.452 1.086 -28.407 1.00 79.38 78 MET A C 1
ATOM 589 O O . MET A 1 78 ? 8.025 0.276 -29.218 1.00 79.38 78 MET A O 1
ATOM 593 N N . HIS A 1 79 ? 8.635 0.778 -27.117 1.00 80.94 79 HIS A N 1
ATOM 594 C CA . HIS A 1 79 ? 8.440 -0.557 -26.534 1.00 80.94 79 HIS A CA 1
ATOM 595 C C . HIS A 1 79 ? 7.030 -0.778 -25.972 1.00 80.94 79 HIS A C 1
ATOM 597 O O . HIS A 1 79 ? 6.834 -1.546 -25.033 1.00 80.94 79 HIS A O 1
ATOM 603 N N . TRP A 1 80 ? 6.015 -0.113 -26.525 1.00 82.31 80 TRP A N 1
ATOM 604 C CA . TRP A 1 80 ? 4.635 -0.158 -26.026 1.00 82.31 80 TRP A CA 1
ATOM 605 C C . TRP A 1 80 ? 4.088 -1.573 -25.753 1.00 82.31 80 TRP A C 1
ATOM 607 O O . TRP A 1 80 ? 3.256 -1.742 -24.863 1.00 82.31 80 TRP A O 1
ATOM 617 N N . TRP A 1 81 ? 4.550 -2.595 -26.484 1.00 83.00 81 TRP A N 1
ATOM 618 C CA . TRP A 1 81 ? 4.100 -3.982 -26.323 1.00 83.00 81 TRP A CA 1
ATOM 619 C C . TRP A 1 81 ? 4.454 -4.572 -24.953 1.00 83.00 81 TRP A C 1
ATOM 621 O O . TRP A 1 81 ? 3.647 -5.309 -24.387 1.00 83.00 81 TRP A O 1
ATOM 631 N N . MET A 1 82 ? 5.625 -4.239 -24.398 1.00 82.75 82 MET A N 1
ATOM 632 C CA . MET A 1 82 ? 6.050 -4.735 -23.082 1.00 82.75 82 MET A CA 1
ATOM 633 C C . MET A 1 82 ? 5.392 -3.956 -21.942 1.00 82.75 82 MET A C 1
ATOM 635 O O . MET A 1 82 ? 5.332 -4.433 -20.813 1.00 82.75 82 MET A O 1
ATOM 639 N N . LEU A 1 83 ? 4.873 -2.764 -22.249 1.00 83.44 83 LEU A N 1
ATOM 640 C CA . LEU A 1 83 ? 4.173 -1.912 -21.298 1.00 83.44 83 LEU A CA 1
ATOM 641 C C . LEU A 1 83 ? 2.705 -2.307 -21.125 1.00 83.44 83 LEU A C 1
ATOM 643 O O . LEU A 1 83 ? 1.993 -1.632 -20.393 1.00 83.44 83 LEU A O 1
ATOM 647 N N . SER A 1 84 ? 2.220 -3.367 -21.776 1.00 86.44 84 SER A N 1
ATOM 648 C CA . SER A 1 84 ? 0.851 -3.850 -21.585 1.00 86.44 84 SER A CA 1
ATOM 649 C C . SER A 1 84 ? 0.689 -4.505 -20.207 1.00 86.44 84 SER A C 1
ATOM 651 O O . SER A 1 84 ? 1.497 -5.341 -19.805 1.00 86.44 84 SER A O 1
ATOM 653 N N . GLU A 1 85 ? -0.356 -4.101 -19.478 1.00 88.25 85 GLU A N 1
ATOM 654 C CA . GLU A 1 85 ? -0.623 -4.533 -18.095 1.00 88.25 85 GLU A CA 1
ATOM 655 C C . GLU A 1 85 ? 0.562 -4.302 -17.130 1.00 88.25 85 GLU A C 1
ATOM 657 O O . GLU A 1 85 ? 0.776 -5.046 -16.177 1.00 88.25 85 GLU A O 1
ATOM 662 N N . ALA A 1 86 ? 1.339 -3.245 -17.360 1.00 91.19 86 ALA A N 1
ATOM 663 C CA . ALA A 1 86 ? 2.470 -2.869 -16.526 1.00 91.19 86 ALA A CA 1
ATOM 664 C C . ALA A 1 86 ? 2.021 -2.101 -15.274 1.00 91.19 86 ALA A C 1
ATOM 666 O O . ALA A 1 86 ? 1.158 -1.220 -15.335 1.00 91.19 86 ALA A O 1
ATOM 667 N N . THR A 1 87 ? 2.643 -2.408 -14.136 1.00 93.19 87 THR A N 1
ATOM 668 C CA . THR A 1 87 ? 2.504 -1.636 -12.893 1.00 93.19 87 THR A CA 1
ATOM 669 C C . THR A 1 87 ? 3.409 -0.397 -12.910 1.00 93.19 87 THR A C 1
ATOM 671 O O . THR A 1 87 ? 4.386 -0.360 -13.667 1.00 93.19 87 THR A O 1
ATOM 674 N N . PRO A 1 88 ? 3.155 0.614 -12.054 1.00 94.31 88 PRO A N 1
ATOM 675 C CA . PRO A 1 88 ? 4.068 1.749 -11.904 1.00 94.31 88 PRO A CA 1
ATOM 676 C C . PRO A 1 88 ? 5.513 1.320 -11.593 1.00 94.31 88 PRO A C 1
ATOM 678 O O . PRO A 1 88 ? 6.457 1.885 -12.142 1.00 94.31 88 PRO A O 1
ATOM 681 N N . LEU A 1 89 ? 5.691 0.267 -10.781 1.00 94.56 89 LEU A N 1
ATOM 682 C CA . LEU A 1 89 ? 7.009 -0.287 -10.449 1.00 94.56 89 LEU A CA 1
ATOM 683 C C . LEU A 1 89 ? 7.700 -0.926 -11.655 1.00 94.56 89 LEU A C 1
ATOM 685 O O . LEU A 1 89 ? 8.901 -0.725 -11.845 1.00 94.56 89 LEU A O 1
ATOM 689 N N . PHE A 1 90 ? 6.955 -1.659 -12.485 1.00 93.56 90 PHE A N 1
ATOM 690 C CA . PHE A 1 90 ? 7.481 -2.215 -13.730 1.00 93.56 90 PHE A CA 1
ATOM 691 C C . PHE A 1 90 ? 7.988 -1.106 -14.658 1.00 93.56 90 PHE A C 1
ATOM 693 O O . PHE A 1 90 ? 9.110 -1.184 -15.150 1.00 93.56 90 PHE A O 1
ATOM 700 N N . LEU A 1 91 ? 7.201 -0.040 -14.837 1.00 92.31 91 LEU A N 1
ATOM 701 C CA . LEU A 1 91 ? 7.572 1.104 -15.675 1.00 92.31 91 LEU A CA 1
ATOM 702 C C . LEU A 1 91 ? 8.825 1.813 -15.152 1.00 92.31 91 LEU A C 1
ATOM 704 O O . LEU A 1 91 ? 9.782 1.994 -15.902 1.00 92.31 91 LEU A O 1
ATOM 708 N N . ALA A 1 92 ? 8.861 2.156 -13.863 1.00 93.88 92 ALA A N 1
ATOM 709 C CA . ALA A 1 92 ? 10.022 2.812 -13.261 1.00 93.88 92 ALA A CA 1
ATOM 710 C C . ALA A 1 92 ? 11.304 1.964 -13.377 1.00 93.88 92 ALA A C 1
ATOM 712 O O . ALA A 1 92 ? 12.392 2.509 -13.565 1.00 93.88 92 ALA A O 1
ATOM 713 N N . SER A 1 93 ? 11.169 0.634 -13.314 1.00 93.81 93 SER A N 1
ATOM 714 C CA . SER A 1 93 ? 12.280 -0.308 -13.488 1.00 93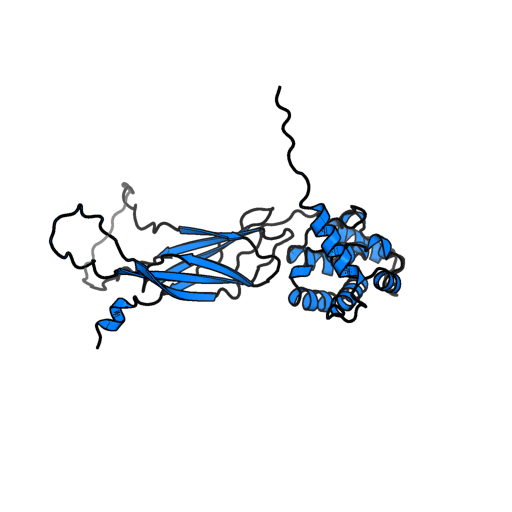.81 93 SER A CA 1
ATOM 715 C C . SER A 1 93 ? 12.734 -0.391 -14.947 1.00 93.81 93 SER A C 1
ATOM 717 O O . SER A 1 93 ? 13.932 -0.320 -15.215 1.00 93.81 93 SER A O 1
ATOM 719 N N . ALA A 1 94 ? 11.798 -0.463 -15.899 1.00 91.62 94 ALA A N 1
ATOM 720 C CA . ALA A 1 94 ? 12.099 -0.539 -17.329 1.00 91.62 94 ALA A CA 1
ATOM 721 C C . ALA A 1 94 ? 12.895 0.674 -17.840 1.00 91.62 94 ALA A C 1
ATOM 723 O O . ALA A 1 94 ? 13.767 0.528 -18.695 1.00 91.62 94 ALA A O 1
ATOM 724 N N . TYR A 1 95 ? 12.632 1.851 -17.266 1.00 90.50 95 TYR A N 1
ATOM 725 C CA . TYR A 1 95 ? 13.346 3.103 -17.543 1.00 90.50 95 TYR A CA 1
ATOM 726 C C . TYR A 1 95 ? 14.473 3.422 -16.534 1.00 90.50 95 TYR A C 1
ATOM 728 O O . TYR A 1 95 ? 15.020 4.525 -16.531 1.00 90.50 95 TYR A O 1
ATOM 736 N N . SER A 1 96 ? 14.848 2.471 -15.670 1.00 92.31 96 SER A N 1
ATOM 737 C CA . SER A 1 96 ? 15.943 2.585 -14.692 1.00 92.31 96 SER A CA 1
ATOM 738 C C . SER A 1 96 ? 15.908 3.855 -13.838 1.00 92.31 96 SER A C 1
ATOM 740 O O . SER A 1 96 ? 16.917 4.558 -13.739 1.00 92.31 96 SER A O 1
ATOM 742 N N . HIS A 1 97 ? 14.767 4.190 -13.235 1.00 93.44 97 HIS A N 1
ATOM 743 C CA . HIS A 1 97 ? 14.619 5.361 -12.358 1.00 93.44 97 HIS A CA 1
ATOM 744 C C . HIS A 1 97 ? 14.699 4.967 -10.874 1.00 93.44 97 HIS A C 1
ATOM 746 O O . HIS A 1 97 ? 13.659 4.755 -10.245 1.00 93.44 97 HIS A O 1
ATOM 752 N N . PRO A 1 98 ? 15.905 4.880 -10.269 1.00 94.00 98 PRO A N 1
ATOM 753 C CA . PRO A 1 98 ? 16.077 4.311 -8.930 1.00 94.00 98 PRO A CA 1
ATOM 754 C C . PRO A 1 98 ? 15.342 5.094 -7.840 1.00 94.00 98 PRO A C 1
ATOM 756 O O . PRO A 1 98 ? 14.798 4.483 -6.928 1.00 94.00 98 PRO A O 1
ATOM 759 N N . ALA A 1 99 ? 15.263 6.424 -7.953 1.00 94.62 99 ALA A N 1
ATOM 760 C CA . ALA A 1 99 ? 14.550 7.262 -6.988 1.00 94.62 99 ALA A CA 1
ATOM 761 C C . ALA A 1 99 ? 13.044 6.945 -6.951 1.00 94.62 99 ALA A C 1
ATOM 763 O O . ALA A 1 99 ? 12.459 6.801 -5.880 1.00 94.62 99 ALA A O 1
ATOM 764 N N . ILE A 1 100 ? 12.427 6.755 -8.122 1.00 95.44 100 ILE A N 1
ATOM 765 C CA . ILE A 1 100 ? 11.019 6.359 -8.228 1.00 95.44 100 ILE A CA 1
ATOM 766 C C . ILE A 1 100 ? 10.832 4.920 -7.746 1.00 95.44 100 ILE A C 1
ATOM 768 O O . ILE A 1 100 ? 9.899 4.648 -6.997 1.00 95.44 100 ILE A O 1
ATOM 772 N N . VAL A 1 101 ? 11.721 3.998 -8.132 1.00 94.69 101 VAL A N 1
ATOM 773 C CA . VAL A 1 101 ? 11.677 2.602 -7.664 1.00 94.69 101 VAL A CA 1
ATOM 774 C C . VAL A 1 101 ? 11.735 2.547 -6.137 1.00 94.69 101 VAL A C 1
ATOM 776 O O . VAL A 1 101 ? 10.903 1.887 -5.521 1.00 94.69 101 VAL A O 1
ATOM 779 N N . GLN A 1 102 ? 12.661 3.280 -5.517 1.00 93.62 102 GLN A N 1
ATOM 780 C CA . GLN A 1 102 ? 12.778 3.361 -4.063 1.00 93.62 102 GLN A CA 1
ATOM 781 C C . GLN A 1 102 ? 11.490 3.889 -3.425 1.00 93.62 102 GLN A C 1
ATOM 783 O O . GLN A 1 102 ? 10.990 3.282 -2.479 1.00 93.62 102 GLN A O 1
ATOM 788 N N . TRP A 1 103 ? 10.931 4.975 -3.963 1.00 94.25 103 TRP A N 1
ATOM 789 C CA . TRP A 1 103 ? 9.682 5.554 -3.473 1.00 94.25 103 TRP A CA 1
ATOM 790 C C . TRP A 1 103 ? 8.518 4.557 -3.568 1.00 94.25 103 TRP A C 1
ATOM 792 O O . TRP A 1 103 ? 7.833 4.295 -2.581 1.00 94.25 103 TRP A O 1
ATOM 802 N N . LEU A 1 104 ? 8.339 3.913 -4.722 1.00 93.69 104 LEU A N 1
ATOM 803 C CA . LEU A 1 104 ? 7.284 2.920 -4.936 1.00 93.69 104 LEU A CA 1
ATOM 804 C C . LEU A 1 104 ? 7.407 1.736 -3.968 1.00 93.69 104 LEU A C 1
ATOM 806 O O . LEU A 1 104 ? 6.405 1.287 -3.409 1.00 93.69 104 LEU A O 1
ATOM 810 N N . LEU A 1 105 ? 8.627 1.247 -3.732 1.00 91.88 105 LEU A N 1
ATOM 811 C CA . LEU A 1 105 ? 8.890 0.165 -2.782 1.00 91.88 105 LEU A CA 1
ATOM 812 C C . LEU A 1 105 ? 8.597 0.586 -1.337 1.00 91.88 105 LEU A C 1
ATOM 814 O O . LEU A 1 105 ? 7.972 -0.176 -0.596 1.00 91.88 105 LEU A O 1
ATOM 818 N N . LEU A 1 106 ? 8.989 1.800 -0.939 1.00 90.25 106 LEU A N 1
ATOM 819 C CA . LEU A 1 106 ? 8.664 2.360 0.378 1.00 90.25 106 LEU A CA 1
ATOM 820 C C . LEU A 1 106 ? 7.149 2.446 0.599 1.00 90.25 106 LEU A C 1
ATOM 822 O O . LEU A 1 106 ? 6.678 2.160 1.698 1.00 90.25 106 LEU A O 1
ATOM 826 N N . HIS A 1 107 ? 6.381 2.742 -0.448 1.00 89.75 107 HIS A N 1
ATOM 827 C CA . HIS A 1 107 ? 4.918 2.787 -0.396 1.00 89.75 107 HIS A CA 1
ATOM 828 C C . HIS A 1 107 ? 4.228 1.420 -0.563 1.00 89.75 107 HIS A C 1
ATOM 830 O O . HIS A 1 107 ? 3.007 1.342 -0.456 1.00 89.75 107 HIS A O 1
ATOM 836 N N . GLY A 1 108 ? 4.981 0.332 -0.753 1.00 87.75 108 GLY A N 1
ATOM 837 C CA . GLY A 1 108 ? 4.436 -1.030 -0.765 1.00 87.75 108 GLY A CA 1
ATOM 838 C C . GLY A 1 108 ? 4.044 -1.546 -2.148 1.00 87.75 108 GLY A C 1
ATOM 839 O O . GLY A 1 108 ? 3.202 -2.438 -2.250 1.00 87.75 108 GLY A O 1
ATOM 840 N N . ALA A 1 109 ? 4.643 -1.015 -3.217 1.00 90.50 109 ALA A N 1
ATOM 841 C CA . ALA A 1 109 ? 4.497 -1.591 -4.549 1.00 90.50 109 ALA A CA 1
ATOM 842 C C . ALA A 1 109 ? 4.971 -3.058 -4.584 1.00 90.50 109 ALA A C 1
ATOM 844 O O . ALA A 1 109 ? 5.952 -3.438 -3.942 1.00 90.50 109 ALA A O 1
ATOM 845 N N . ASP A 1 110 ? 4.268 -3.889 -5.352 1.00 87.56 110 ASP A N 1
ATOM 846 C CA . ASP A 1 110 ? 4.533 -5.324 -5.418 1.00 87.56 110 ASP A CA 1
ATOM 847 C C . ASP A 1 110 ? 5.710 -5.632 -6.356 1.00 87.56 110 ASP A C 1
ATOM 849 O O . ASP A 1 110 ? 5.624 -5.456 -7.573 1.00 87.56 110 ASP A O 1
ATOM 853 N N . ARG A 1 111 ? 6.805 -6.135 -5.774 1.00 88.81 111 ARG A N 1
ATOM 854 C CA . ARG A 1 111 ? 8.028 -6.568 -6.472 1.00 88.81 111 ARG A CA 1
ATOM 855 C C . ARG A 1 111 ? 7.809 -7.741 -7.425 1.00 88.81 111 ARG A C 1
ATOM 857 O O . ARG A 1 111 ? 8.584 -7.917 -8.361 1.00 88.81 111 ARG A O 1
ATOM 864 N N . SER A 1 112 ? 6.792 -8.556 -7.163 1.00 87.94 112 SER A N 1
ATOM 865 C CA . SER A 1 112 ? 6.488 -9.772 -7.919 1.00 87.94 112 SER A CA 1
ATOM 866 C C . SER A 1 112 ? 5.437 -9.561 -9.008 1.00 87.94 112 SER A C 1
ATOM 868 O O . SER A 1 112 ? 5.172 -10.481 -9.782 1.00 87.94 112 SER A O 1
ATOM 870 N N . ALA A 1 113 ? 4.861 -8.358 -9.100 1.00 87.56 113 ALA A N 1
ATOM 871 C CA . ALA A 1 113 ? 3.825 -8.057 -10.073 1.00 87.56 113 ALA A CA 1
ATOM 872 C C . ALA A 1 113 ? 4.360 -8.190 -11.502 1.00 87.56 113 ALA A C 1
ATOM 874 O O . ALA A 1 113 ? 5.256 -7.458 -11.923 1.00 87.56 113 ALA A O 1
ATOM 875 N N . MET A 1 114 ? 3.789 -9.129 -12.248 1.00 88.31 114 MET A N 1
ATOM 876 C CA . MET A 1 114 ? 4.181 -9.404 -13.622 1.00 88.31 114 MET A CA 1
ATOM 877 C C . MET A 1 114 ? 3.374 -8.562 -14.610 1.00 88.31 114 MET A C 1
ATOM 879 O O . MET A 1 114 ? 2.192 -8.301 -14.384 1.00 88.31 114 MET A O 1
ATOM 883 N N . CYS A 1 115 ? 4.001 -8.173 -15.721 1.00 86.25 115 CYS A N 1
ATOM 884 C CA . CYS A 1 115 ? 3.286 -7.599 -16.864 1.00 86.25 115 CYS A CA 1
ATOM 885 C C . CYS A 1 115 ? 2.620 -8.691 -17.725 1.00 86.25 115 CYS A C 1
ATOM 887 O O . CYS A 1 115 ? 2.766 -9.887 -17.460 1.00 86.25 115 CYS A O 1
ATOM 889 N N . TYR A 1 116 ? 1.960 -8.291 -18.819 1.00 84.75 116 TYR A N 1
ATOM 890 C CA . TYR A 1 116 ? 1.338 -9.208 -19.790 1.00 84.75 116 TYR A CA 1
ATOM 891 C C . TYR A 1 116 ? 2.296 -10.290 -20.337 1.00 84.75 116 TYR A C 1
ATOM 893 O O . TYR A 1 116 ? 1.866 -11.389 -20.685 1.00 84.75 116 TYR A O 1
ATOM 901 N N . LEU A 1 117 ? 3.602 -10.005 -20.398 1.00 86.88 117 LEU A N 1
ATOM 902 C CA . LEU A 1 117 ? 4.636 -10.945 -20.856 1.00 86.88 117 LEU A CA 1
ATOM 903 C C . LEU A 1 117 ? 5.182 -11.855 -19.742 1.00 86.88 117 LEU A C 1
ATOM 905 O O . LEU A 1 117 ? 6.190 -12.527 -19.949 1.00 86.88 117 LEU A O 1
ATOM 909 N N . ASN A 1 118 ? 4.554 -11.877 -18.562 1.00 89.25 118 ASN A N 1
ATOM 910 C CA . ASN A 1 118 ? 5.034 -12.585 -17.369 1.00 89.25 118 ASN A CA 1
ATOM 911 C C . ASN A 1 118 ? 6.447 -12.166 -16.921 1.00 89.25 118 ASN A C 1
ATOM 913 O O . ASN A 1 118 ? 7.168 -12.939 -16.293 1.00 89.25 118 ASN A O 1
ATOM 917 N N . GLN A 1 119 ? 6.862 -10.940 -17.248 1.00 90.12 119 GLN A N 1
ATOM 918 C CA . GLN A 1 119 ? 8.140 -10.394 -16.804 1.00 90.12 119 GLN A CA 1
ATOM 919 C C . GLN A 1 119 ? 7.956 -9.646 -15.487 1.00 90.12 119 GLN A C 1
ATOM 921 O O . GLN A 1 119 ? 6.999 -8.887 -15.321 1.00 90.12 119 GLN A O 1
ATOM 926 N N . THR A 1 120 ? 8.891 -9.840 -14.560 1.00 92.25 120 THR A N 1
ATOM 927 C CA . THR A 1 120 ? 8.943 -9.090 -13.302 1.00 92.25 120 THR A CA 1
ATOM 928 C C . THR A 1 120 ? 9.678 -7.760 -13.500 1.00 92.25 120 THR A C 1
ATOM 930 O O . THR A 1 120 ? 10.481 -7.641 -14.431 1.00 92.25 120 THR A O 1
ATOM 933 N N . PRO A 1 121 ? 9.485 -6.766 -12.612 1.00 92.56 121 PRO A N 1
ATOM 934 C CA . PRO A 1 121 ? 10.213 -5.501 -12.670 1.00 92.56 121 PRO A CA 1
ATOM 935 C C . PRO A 1 121 ? 11.734 -5.697 -12.687 1.00 92.56 121 PRO A C 1
ATOM 937 O O . PRO A 1 121 ? 12.431 -4.987 -13.399 1.00 92.56 121 PRO A O 1
ATOM 940 N N . LEU A 1 122 ? 12.246 -6.713 -11.979 1.00 93.06 122 LEU A N 1
ATOM 941 C CA . LEU A 1 122 ? 13.671 -7.058 -11.938 1.00 93.06 122 LEU A CA 1
ATOM 942 C C . LEU A 1 122 ? 14.220 -7.549 -13.290 1.00 93.06 122 LEU A C 1
ATOM 944 O O . LEU A 1 122 ? 15.392 -7.325 -13.602 1.00 93.06 122 LEU A O 1
ATOM 948 N N . ALA A 1 123 ? 13.391 -8.228 -14.084 1.00 91.88 123 ALA A N 1
ATOM 949 C CA . ALA A 1 123 ? 13.801 -8.807 -15.360 1.00 91.88 123 ALA A CA 1
ATOM 950 C C . ALA A 1 123 ? 13.994 -7.752 -16.458 1.00 91.88 123 ALA A C 1
ATOM 952 O O . ALA A 1 123 ? 14.776 -7.983 -17.371 1.00 91.88 123 ALA A O 1
ATOM 953 N N . VAL A 1 124 ? 13.310 -6.609 -16.361 1.00 90.69 124 VAL A N 1
ATOM 954 C CA . VAL A 1 124 ? 13.244 -5.594 -17.429 1.00 90.69 124 VAL A CA 1
ATOM 955 C C . VAL A 1 124 ? 14.068 -4.340 -17.148 1.00 90.69 124 VAL A C 1
ATOM 957 O O . VAL A 1 124 ? 13.929 -3.344 -17.852 1.00 90.69 124 VAL A O 1
ATOM 960 N N . VAL A 1 125 ? 14.896 -4.349 -16.099 1.00 93.06 125 VAL A N 1
ATOM 961 C CA . VAL A 1 125 ? 15.646 -3.162 -15.666 1.00 93.06 125 VAL A CA 1
ATOM 962 C C . VAL A 1 125 ? 16.520 -2.620 -16.799 1.00 93.06 125 VAL A C 1
ATOM 964 O O . VAL A 1 125 ? 17.507 -3.249 -17.177 1.00 93.06 125 VAL A O 1
ATOM 967 N N . GLY A 1 126 ? 16.193 -1.419 -17.277 1.00 87.31 126 GLY A N 1
ATOM 968 C CA . GLY A 1 126 ? 16.962 -0.695 -18.289 1.00 87.31 126 GLY A CA 1
ATOM 969 C C . GLY A 1 126 ? 16.672 -1.047 -19.746 1.00 87.31 126 GLY A C 1
ATOM 970 O O . GLY A 1 126 ? 17.298 -0.450 -20.619 1.00 87.31 126 GLY A O 1
ATOM 971 N N . GLU A 1 127 ? 15.724 -1.946 -20.021 1.00 87.50 127 GLU A N 1
ATOM 972 C CA . GLU A 1 127 ? 15.364 -2.371 -21.386 1.00 87.50 127 GLU A CA 1
ATOM 973 C C . GLU A 1 127 ? 14.808 -1.220 -22.244 1.00 87.50 127 GLU A C 1
ATOM 975 O O . GLU A 1 127 ? 14.987 -1.205 -23.457 1.00 87.50 127 GLU A O 1
ATOM 980 N N . CYS A 1 128 ? 14.163 -0.219 -21.632 1.00 84.81 128 CYS A N 1
ATOM 981 C CA . CYS A 1 128 ? 13.559 0.903 -22.360 1.00 84.81 128 CYS A CA 1
ATOM 982 C C . CYS A 1 128 ? 14.455 2.152 -22.437 1.00 84.81 128 CYS A C 1
ATOM 984 O O . CYS A 1 128 ? 14.050 3.163 -23.020 1.00 84.81 128 CYS A O 1
ATOM 986 N N . CYS A 1 129 ? 15.645 2.117 -21.832 1.00 77.06 129 CYS A N 1
ATOM 987 C CA . CYS A 1 129 ? 16.487 3.301 -21.648 1.00 77.06 129 CYS A CA 1
ATOM 988 C C . CYS A 1 129 ? 17.273 3.717 -22.895 1.00 77.06 129 CYS A C 1
ATOM 990 O O . CYS A 1 129 ? 17.672 4.875 -23.000 1.00 77.06 129 CYS A O 1
ATOM 992 N N . GLU A 1 130 ? 17.497 2.800 -23.840 1.00 66.31 130 GLU A N 1
ATOM 993 C CA . GLU A 1 130 ? 18.305 3.067 -25.042 1.00 66.31 130 GLU A CA 1
ATOM 994 C C . GLU A 1 130 ? 17.673 4.120 -25.965 1.00 66.31 130 GLU A C 1
ATOM 996 O O . GLU A 1 130 ? 18.373 4.778 -26.734 1.00 66.31 130 GLU A O 1
ATOM 1001 N N . HIS A 1 131 ? 16.355 4.312 -25.862 1.00 62.06 131 HIS A N 1
ATOM 1002 C CA . HIS A 1 131 ? 15.579 5.182 -26.748 1.00 62.06 131 HIS A CA 1
ATOM 1003 C C . HIS A 1 131 ? 14.959 6.390 -26.047 1.00 62.06 131 HIS A C 1
ATOM 1005 O O . HIS A 1 131 ? 14.398 7.268 -26.706 1.00 62.06 131 HIS A O 1
ATOM 1011 N N . THR A 1 132 ? 15.048 6.467 -24.719 1.00 61.47 132 THR A N 1
ATOM 1012 C CA . THR A 1 132 ? 14.640 7.673 -24.002 1.00 61.47 132 THR A CA 1
ATOM 1013 C C . THR A 1 132 ? 15.604 8.802 -24.309 1.00 61.47 132 THR A C 1
ATOM 1015 O O . THR A 1 132 ? 16.788 8.733 -23.994 1.00 61.47 132 THR A O 1
ATOM 1018 N N . VAL A 1 133 ? 15.061 9.862 -24.903 1.00 51.38 133 VAL A N 1
ATOM 1019 C CA . VAL A 1 133 ? 15.722 11.134 -25.203 1.00 51.38 133 VAL A CA 1
ATOM 1020 C C . VAL A 1 133 ? 16.020 11.884 -23.897 1.00 51.38 133 VAL A C 1
ATOM 1022 O O . VAL A 1 133 ? 15.501 12.970 -23.662 1.00 51.38 133 VAL A O 1
ATOM 1025 N N . VAL A 1 134 ? 16.805 11.294 -22.994 1.00 54.31 134 VAL A N 1
ATOM 1026 C CA . VAL A 1 134 ? 17.457 12.041 -21.919 1.00 54.31 134 VAL A CA 1
ATOM 1027 C C . VAL A 1 134 ? 18.817 12.443 -22.486 1.00 54.31 134 VAL A C 1
ATOM 1029 O O . VAL A 1 134 ? 19.693 11.587 -22.602 1.00 54.31 134 VAL A O 1
ATOM 1032 N N . PRO A 1 135 ? 19.022 13.714 -22.881 1.00 50.56 135 PRO A N 1
ATOM 1033 C CA . PRO A 1 135 ? 20.230 14.151 -23.592 1.00 50.56 135 PRO A CA 1
ATOM 1034 C C . PRO A 1 135 ? 21.523 13.996 -22.775 1.00 50.56 135 PRO A C 1
ATOM 1036 O O . PRO A 1 135 ? 22.617 14.199 -23.293 1.00 50.56 135 PRO A O 1
ATOM 1039 N N . THR A 1 136 ? 21.391 13.679 -21.488 1.00 54.75 136 THR A N 1
ATOM 1040 C CA . THR A 1 136 ? 22.436 13.805 -20.474 1.00 54.75 136 THR A CA 1
ATOM 1041 C C . THR A 1 136 ? 23.016 12.471 -20.007 1.00 54.75 136 THR A C 1
ATOM 1043 O O . THR A 1 136 ? 24.054 12.473 -19.343 1.00 54.75 136 THR A O 1
ATOM 1046 N N . ASP A 1 137 ? 22.388 11.334 -20.322 1.00 60.19 137 ASP A N 1
ATOM 1047 C CA . ASP A 1 137 ? 22.839 10.044 -19.795 1.00 60.19 137 ASP A CA 1
ATOM 1048 C C . ASP A 1 137 ? 23.924 9.425 -20.679 1.00 60.19 137 ASP A C 1
ATOM 1050 O O . ASP A 1 137 ? 23.685 8.791 -21.705 1.00 60.19 137 ASP A O 1
ATOM 1054 N N . THR A 1 138 ? 25.169 9.584 -20.239 1.00 74.81 138 THR A N 1
ATOM 1055 C CA . THR A 1 138 ? 26.276 8.771 -20.745 1.00 74.81 138 THR A CA 1
ATOM 1056 C C . THR A 1 138 ? 26.006 7.291 -20.430 1.00 74.81 138 THR A C 1
ATOM 1058 O O . THR A 1 138 ? 25.482 6.958 -19.366 1.00 74.81 138 THR A O 1
ATOM 1061 N N . ARG A 1 139 ? 26.402 6.366 -21.318 1.00 79.31 139 ARG A N 1
ATOM 1062 C CA . ARG A 1 139 ? 26.257 4.906 -21.106 1.00 79.31 139 ARG A CA 1
ATOM 1063 C C . ARG A 1 139 ? 26.694 4.429 -19.698 1.00 79.31 139 ARG A C 1
ATOM 1065 O O . ARG A 1 139 ? 26.001 3.584 -19.132 1.00 79.31 139 ARG A O 1
ATOM 1072 N N . PRO A 1 140 ? 27.773 4.961 -19.083 1.00 83.00 140 PRO A N 1
ATOM 1073 C CA . PRO A 1 140 ? 28.138 4.636 -17.700 1.00 83.00 140 PRO A CA 1
ATOM 1074 C C . PRO A 1 140 ? 27.110 5.067 -16.640 1.00 83.00 140 PRO A C 1
ATOM 1076 O O . PRO A 1 140 ? 26.890 4.334 -15.676 1.00 83.00 140 PRO A O 1
ATOM 1079 N N . ALA A 1 141 ? 26.468 6.229 -16.800 1.00 84.81 141 ALA A N 1
ATOM 1080 C CA . ALA A 1 141 ? 25.452 6.717 -15.867 1.00 84.81 141 ALA A CA 1
ATOM 1081 C C . ALA A 1 141 ? 24.200 5.826 -15.881 1.00 84.81 141 ALA A C 1
ATOM 1083 O O . ALA A 1 141 ? 23.693 5.455 -14.819 1.00 84.81 141 ALA A O 1
ATOM 1084 N N . LEU A 1 142 ? 23.778 5.387 -17.071 1.00 84.31 142 LEU A N 1
ATOM 1085 C CA . LEU A 1 142 ? 22.682 4.432 -17.226 1.00 84.31 142 LEU A CA 1
ATOM 1086 C C . LEU A 1 142 ? 22.987 3.094 -16.537 1.00 84.31 142 LEU A C 1
ATOM 1088 O O . LEU A 1 142 ? 22.165 2.596 -15.772 1.00 84.31 142 LEU A O 1
ATOM 1092 N N . LEU A 1 143 ? 24.181 2.530 -16.750 1.00 87.38 143 LEU A N 1
ATOM 1093 C CA . LEU A 1 143 ? 24.588 1.281 -16.093 1.00 87.38 143 LEU A CA 1
ATOM 1094 C C . LEU A 1 143 ? 24.561 1.405 -14.565 1.00 87.38 143 LEU A C 1
ATOM 1096 O O . LEU A 1 143 ? 24.081 0.497 -13.886 1.00 87.38 143 LEU A O 1
ATOM 1100 N N . LYS A 1 144 ? 25.012 2.544 -14.026 1.00 90.31 144 LYS A N 1
ATOM 1101 C CA . LYS A 1 144 ? 24.958 2.827 -12.586 1.00 90.31 144 LYS A CA 1
ATOM 1102 C C . LYS A 1 144 ? 23.515 2.877 -12.073 1.00 90.31 144 LYS A C 1
ATOM 1104 O O . LYS A 1 144 ? 23.213 2.257 -11.055 1.00 90.31 144 LYS A O 1
ATOM 1109 N N . ARG A 1 145 ? 22.620 3.575 -12.778 1.00 90.62 145 ARG A N 1
ATOM 1110 C CA . ARG A 1 145 ? 21.191 3.657 -12.429 1.00 90.62 145 ARG A CA 1
ATOM 1111 C C . ARG A 1 145 ? 20.501 2.293 -12.483 1.00 90.62 145 ARG A C 1
ATOM 1113 O O . ARG A 1 145 ? 19.749 1.957 -11.570 1.00 90.62 145 ARG A O 1
ATOM 1120 N N . SER A 1 146 ? 20.771 1.502 -13.520 1.00 91.44 146 SER A N 1
ATOM 1121 C CA . SER A 1 146 ? 20.236 0.145 -13.668 1.00 91.44 146 SER A CA 1
ATOM 1122 C C . SER A 1 146 ? 20.738 -0.784 -12.560 1.00 91.44 146 SER A C 1
ATOM 1124 O O . SER A 1 146 ? 19.944 -1.516 -11.972 1.00 91.44 146 SER A O 1
ATOM 1126 N N . ALA A 1 147 ? 22.031 -0.727 -12.224 1.00 92.94 147 ALA A N 1
ATOM 1127 C CA . ALA A 1 147 ? 22.596 -1.496 -11.115 1.00 92.94 147 ALA A CA 1
ATOM 1128 C C . ALA A 1 147 ? 21.933 -1.129 -9.777 1.00 92.94 147 ALA A C 1
ATOM 1130 O O . ALA A 1 147 ? 21.588 -2.014 -8.996 1.00 92.94 147 ALA A O 1
ATOM 1131 N N . GLU A 1 148 ? 21.684 0.161 -9.548 1.00 94.00 148 GLU A N 1
ATOM 1132 C CA . GLU A 1 148 ? 20.989 0.633 -8.351 1.00 94.00 148 GLU A CA 1
ATOM 1133 C C . GLU A 1 148 ? 19.529 0.157 -8.293 1.00 94.00 148 GLU A C 1
ATOM 1135 O O . GLU A 1 148 ? 19.089 -0.341 -7.259 1.00 94.00 148 GLU A O 1
ATOM 1140 N N . CYS A 1 149 ? 18.785 0.221 -9.403 1.00 93.19 149 CYS A N 1
ATOM 1141 C CA . CYS A 1 149 ? 17.421 -0.323 -9.465 1.00 93.19 149 CYS A CA 1
ATOM 1142 C C . CYS A 1 149 ? 17.400 -1.820 -9.140 1.00 93.19 149 CYS A C 1
ATOM 1144 O O . CYS A 1 149 ? 16.553 -2.281 -8.375 1.00 93.19 149 CYS A O 1
ATOM 1146 N N . ARG A 1 150 ? 18.355 -2.574 -9.696 1.00 94.50 150 ARG A N 1
ATOM 1147 C CA . ARG A 1 150 ? 18.489 -4.014 -9.467 1.00 94.50 150 ARG A CA 1
ATOM 1148 C C . ARG A 1 150 ? 18.754 -4.307 -7.984 1.00 94.50 150 ARG A C 1
ATOM 1150 O O . ARG A 1 150 ? 18.025 -5.093 -7.385 1.00 94.50 150 ARG A O 1
ATOM 1157 N N . ARG A 1 151 ? 19.681 -3.566 -7.365 1.00 94.69 151 ARG A N 1
ATOM 1158 C CA . ARG A 1 151 ? 19.976 -3.630 -5.923 1.00 94.69 151 ARG A CA 1
ATOM 1159 C C . ARG A 1 151 ? 18.743 -3.346 -5.059 1.00 94.69 151 ARG A C 1
ATOM 1161 O O . ARG A 1 151 ? 18.499 -4.062 -4.092 1.00 94.69 151 ARG A O 1
ATOM 1168 N N . LEU A 1 152 ? 17.959 -2.319 -5.395 1.00 92.88 152 LEU A N 1
ATOM 1169 C CA . LEU A 1 152 ? 16.733 -1.968 -4.665 1.00 92.88 152 LEU A CA 1
ATOM 1170 C C . LEU A 1 152 ? 15.659 -3.057 -4.781 1.00 92.88 152 LEU A C 1
ATOM 1172 O O . LEU A 1 152 ? 14.966 -3.343 -3.806 1.00 92.88 152 LEU A O 1
ATOM 1176 N N . LEU A 1 153 ? 15.510 -3.671 -5.953 1.00 91.06 153 LEU A N 1
ATOM 1177 C CA . LEU A 1 153 ? 14.528 -4.732 -6.181 1.00 91.06 153 LEU A CA 1
ATOM 1178 C C . LEU A 1 153 ? 14.920 -6.052 -5.501 1.00 91.06 153 LEU A C 1
ATOM 1180 O O . LEU A 1 153 ? 14.034 -6.734 -4.989 1.00 91.06 153 LEU A O 1
ATOM 1184 N N . GLU A 1 154 ? 16.214 -6.374 -5.458 1.00 92.12 154 GLU A N 1
ATOM 1185 C CA . GLU A 1 154 ? 16.765 -7.569 -4.797 1.00 92.12 154 GLU A CA 1
ATOM 1186 C C . GLU A 1 154 ? 16.841 -7.439 -3.269 1.00 92.12 154 GLU A C 1
ATOM 1188 O O . GLU A 1 154 ? 16.839 -8.450 -2.565 1.00 92.12 154 GLU A O 1
ATOM 1193 N N . ALA A 1 155 ? 16.894 -6.213 -2.738 1.00 88.56 155 ALA A N 1
ATOM 1194 C CA . ALA A 1 155 ? 16.939 -5.986 -1.300 1.00 88.56 155 ALA A CA 1
ATOM 1195 C C . ALA A 1 155 ? 15.705 -6.598 -0.600 1.00 88.56 155 ALA A C 1
ATOM 1197 O O . ALA A 1 155 ? 14.572 -6.362 -1.039 1.00 88.56 155 ALA A O 1
ATOM 1198 N N . PRO A 1 156 ? 15.887 -7.341 0.509 1.00 83.81 156 PRO A N 1
ATOM 1199 C CA . PRO A 1 156 ? 14.767 -7.916 1.239 1.00 83.81 156 PRO A CA 1
ATOM 1200 C C . PRO A 1 156 ? 13.860 -6.809 1.785 1.00 83.81 156 PRO A C 1
ATOM 1202 O O . PRO A 1 156 ? 14.307 -5.704 2.098 1.00 83.81 156 PRO A O 1
ATOM 1205 N N . ALA A 1 157 ? 12.566 -7.103 1.896 1.00 84.06 157 ALA A N 1
ATOM 1206 C CA . ALA A 1 157 ? 11.647 -6.214 2.592 1.00 84.06 157 ALA A CA 1
ATOM 1207 C C . ALA A 1 157 ? 12.040 -6.110 4.071 1.00 84.06 157 ALA A C 1
ATOM 1209 O O . ALA A 1 157 ? 12.454 -7.101 4.677 1.00 84.06 157 ALA A O 1
ATOM 1210 N N . THR A 1 158 ? 11.901 -4.919 4.645 1.00 86.19 158 THR A N 1
ATOM 1211 C CA . THR A 1 158 ? 12.155 -4.691 6.067 1.00 86.19 158 THR A CA 1
ATOM 1212 C C . THR A 1 158 ? 10.841 -4.542 6.825 1.00 86.19 158 THR A C 1
ATOM 1214 O O . THR A 1 158 ? 9.750 -4.493 6.250 1.00 86.19 158 THR A O 1
ATOM 1217 N N . ILE A 1 159 ? 10.943 -4.552 8.151 1.00 87.38 159 ILE A N 1
ATOM 1218 C CA . ILE A 1 159 ? 9.798 -4.427 9.048 1.00 87.38 159 ILE A CA 1
ATOM 1219 C C . ILE A 1 159 ? 9.101 -3.071 8.788 1.00 87.38 159 ILE A C 1
ATOM 1221 O O . ILE A 1 159 ? 9.789 -2.056 8.633 1.00 87.38 159 ILE A O 1
ATOM 1225 N N . PRO A 1 160 ? 7.758 -3.038 8.698 1.00 88.31 160 PRO A N 1
ATOM 1226 C CA . PRO A 1 160 ? 7.023 -1.820 8.393 1.00 88.31 160 PRO A CA 1
ATOM 1227 C C . PRO A 1 160 ? 6.960 -0.902 9.616 1.00 88.31 160 PRO A C 1
ATOM 1229 O O . PRO A 1 160 ? 6.988 -1.360 10.762 1.00 88.31 160 PRO A O 1
ATOM 1232 N N . GLU A 1 161 ? 6.836 0.400 9.372 1.00 87.19 161 GLU A N 1
ATOM 1233 C CA . GLU A 1 161 ? 6.716 1.388 10.444 1.00 87.19 161 GLU A CA 1
ATOM 1234 C C . GLU A 1 161 ? 5.340 1.330 11.115 1.00 87.19 161 GLU A C 1
ATOM 1236 O O . GLU A 1 161 ? 4.321 0.993 10.495 1.00 87.19 161 GLU A O 1
ATOM 1241 N N . ALA A 1 162 ? 5.294 1.664 12.405 1.00 87.44 162 ALA A N 1
ATOM 1242 C CA . ALA A 1 162 ? 4.040 1.757 13.135 1.00 87.44 162 ALA A CA 1
ATOM 1243 C C . ALA A 1 162 ? 3.205 2.955 12.636 1.00 87.44 162 ALA A C 1
ATOM 1245 O O . ALA A 1 162 ? 3.772 4.007 12.339 1.00 87.44 162 ALA A O 1
ATOM 1246 N N . PRO A 1 163 ? 1.862 2.855 12.591 1.00 86.75 163 PRO A N 1
ATOM 1247 C CA . PRO A 1 163 ? 1.015 4.010 12.305 1.00 86.75 163 PRO A CA 1
ATOM 1248 C C . PRO A 1 163 ? 1.174 5.077 13.399 1.00 86.75 163 PRO A C 1
ATOM 1250 O O . PRO A 1 163 ? 0.632 4.935 14.495 1.00 86.75 163 PRO A O 1
ATOM 1253 N N . ALA A 1 164 ? 1.951 6.123 13.120 1.00 76.56 164 ALA A N 1
ATOM 1254 C CA . ALA A 1 164 ? 2.202 7.213 14.063 1.00 76.56 164 ALA A CA 1
ATOM 1255 C C . ALA A 1 164 ? 1.406 8.481 13.713 1.00 76.56 164 ALA A C 1
ATOM 1257 O O . ALA A 1 164 ? 0.970 9.218 14.605 1.00 76.56 164 ALA A O 1
ATOM 1258 N N . GLU A 1 165 ? 1.192 8.742 12.427 1.00 76.50 165 GLU A N 1
ATOM 1259 C CA . GLU A 1 165 ? 0.594 9.983 11.940 1.00 76.50 165 GLU A CA 1
ATOM 1260 C C . GLU A 1 165 ? -0.932 9.904 11.828 1.00 76.50 165 GLU A C 1
ATOM 1262 O O . GLU A 1 165 ? -1.496 8.874 11.455 1.00 76.50 165 GLU A O 1
ATOM 1267 N N . ALA A 1 166 ? -1.591 11.024 12.152 1.00 81.88 166 ALA A N 1
ATOM 1268 C CA . ALA A 1 166 ? -3.026 11.248 11.955 1.00 81.88 166 ALA A CA 1
ATOM 1269 C C . ALA A 1 166 ? -3.941 10.121 12.483 1.00 81.88 166 ALA A C 1
ATOM 1271 O O . ALA A 1 166 ? -4.930 9.762 11.843 1.00 81.88 166 ALA A O 1
ATOM 1272 N N . VAL A 1 167 ? -3.617 9.560 13.654 1.00 89.12 167 VAL A N 1
ATOM 1273 C CA . VAL A 1 167 ? -4.493 8.587 14.319 1.00 89.12 167 VAL A CA 1
ATOM 1274 C C . VAL A 1 167 ? -5.684 9.326 14.926 1.00 89.12 167 VAL A C 1
ATOM 1276 O O . VAL A 1 167 ? -5.516 10.145 15.831 1.00 89.12 167 VAL A O 1
ATOM 1279 N N . GLY A 1 168 ? -6.875 9.051 14.404 1.00 90.69 168 GLY A N 1
ATOM 1280 C CA . GLY A 1 168 ? -8.138 9.640 14.831 1.00 90.69 168 GLY A CA 1
ATOM 1281 C C . GLY A 1 168 ? -9.014 8.625 15.553 1.00 90.69 168 GLY A C 1
ATOM 1282 O O . GLY A 1 168 ? -9.051 7.450 15.186 1.00 90.69 168 GLY A O 1
ATOM 1283 N N . PHE A 1 169 ? -9.751 9.094 16.554 1.00 92.44 169 PHE A N 1
ATOM 1284 C CA . PHE A 1 169 ? -10.707 8.291 17.307 1.00 92.44 169 PHE A CA 1
ATOM 1285 C C . PHE A 1 169 ? -12.077 8.962 17.257 1.00 92.44 169 PHE A C 1
ATOM 1287 O O . PHE A 1 169 ? -12.199 10.148 17.573 1.00 92.44 169 PHE A O 1
ATOM 1294 N N . SER A 1 170 ? -13.106 8.205 16.898 1.00 91.19 170 SER A N 1
ATOM 1295 C CA . SER A 1 170 ? -14.502 8.618 17.017 1.00 91.19 170 SER A CA 1
ATOM 1296 C C . SER A 1 170 ? -15.292 7.565 17.783 1.00 91.19 170 SER A C 1
ATOM 1298 O O . SER A 1 170 ? -14.987 6.375 17.756 1.00 91.19 170 SER A O 1
ATOM 1300 N N . CYS A 1 171 ? -16.296 8.011 18.532 1.00 90.62 171 CYS A N 1
ATOM 1301 C CA . CYS A 1 171 ? -17.137 7.141 19.340 1.00 90.62 171 CYS A CA 1
ATOM 1302 C C . CYS A 1 171 ? -18.593 7.333 18.935 1.00 90.62 171 CYS A C 1
ATOM 1304 O O . CYS A 1 171 ? -19.071 8.463 18.828 1.00 90.62 171 CYS A O 1
ATOM 1306 N N . HIS A 1 172 ? -19.301 6.226 18.742 1.00 89.75 172 HIS A N 1
ATOM 1307 C CA . HIS A 1 172 ? -20.700 6.209 18.334 1.00 89.75 172 HIS A CA 1
ATOM 1308 C C . HIS A 1 172 ? -21.474 5.210 19.193 1.00 89.75 172 HIS A C 1
ATOM 1310 O O . HIS A 1 172 ? -20.942 4.184 19.616 1.00 89.75 172 HIS A O 1
ATOM 1316 N N . ILE A 1 173 ? -22.743 5.508 19.452 1.00 88.38 173 ILE A N 1
ATOM 1317 C CA . ILE A 1 173 ? -23.617 4.666 20.269 1.00 88.38 173 ILE A CA 1
ATOM 1318 C C . ILE A 1 173 ? -24.659 4.048 19.344 1.00 88.38 173 ILE A C 1
ATOM 1320 O O . ILE A 1 173 ? -25.357 4.771 18.635 1.00 88.38 173 ILE A O 1
ATOM 1324 N N . SER A 1 174 ? -24.767 2.719 19.345 1.00 85.88 174 SER A N 1
ATOM 1325 C CA . SER A 1 174 ? -25.882 2.030 18.693 1.00 85.88 174 SER A CA 1
ATOM 1326 C C . SER A 1 174 ? -26.899 1.588 19.732 1.00 85.88 174 SER A C 1
ATOM 1328 O O . SER A 1 174 ? -26.536 1.095 20.803 1.00 85.88 174 SER A O 1
ATOM 1330 N N . THR A 1 175 ? -28.170 1.750 19.386 1.00 84.81 175 THR A N 1
ATOM 1331 C CA . THR A 1 175 ? -29.313 1.395 20.220 1.00 84.81 175 THR A CA 1
ATOM 1332 C C . THR A 1 175 ? -30.029 0.221 19.571 1.00 84.81 175 THR A C 1
ATOM 1334 O O . THR A 1 175 ? -30.519 0.341 18.448 1.00 84.81 175 THR A O 1
ATOM 1337 N N . GLN A 1 176 ? -30.106 -0.909 20.269 1.00 81.81 176 GLN A N 1
ATOM 1338 C CA . GLN A 1 176 ? -30.855 -2.077 19.817 1.00 81.81 176 GLN A CA 1
ATOM 1339 C C . GLN A 1 176 ? -31.995 -2.371 20.788 1.00 81.81 176 GLN A C 1
ATOM 1341 O O . GLN A 1 176 ? -31.782 -2.573 21.981 1.00 81.81 176 GLN A O 1
ATOM 1346 N N . THR A 1 177 ? -33.218 -2.426 20.269 1.00 78.50 177 THR A N 1
ATOM 1347 C CA . THR A 1 177 ? -34.399 -2.794 21.051 1.00 78.50 177 THR A CA 1
ATOM 1348 C C . THR A 1 177 ? -34.650 -4.291 20.913 1.00 78.50 177 THR A C 1
ATOM 1350 O O . THR A 1 177 ? -34.926 -4.786 19.820 1.00 78.50 177 THR A O 1
ATOM 1353 N N . VAL A 1 178 ? -34.546 -5.023 22.018 1.00 75.94 178 VAL A N 1
ATOM 1354 C CA . VAL A 1 178 ? -34.784 -6.466 22.083 1.00 75.94 178 VAL A CA 1
ATOM 1355 C C . VAL A 1 178 ? -36.119 -6.720 22.777 1.00 75.94 178 VAL A C 1
ATOM 1357 O O . VAL A 1 178 ? -36.336 -6.329 23.923 1.00 75.94 178 VAL A O 1
ATOM 1360 N N . VAL A 1 179 ? -37.026 -7.405 22.078 1.00 71.75 179 VAL A N 1
ATOM 1361 C CA . VAL A 1 179 ? -38.293 -7.884 22.645 1.00 71.75 179 VAL A CA 1
ATOM 1362 C C . VAL A 1 179 ? -38.110 -9.345 23.035 1.00 71.75 179 VAL A C 1
ATOM 1364 O O . VAL A 1 179 ? -38.134 -10.234 22.182 1.00 71.75 179 VAL A O 1
ATOM 1367 N N . VAL A 1 180 ? -37.909 -9.607 24.325 1.00 64.00 180 VAL A N 1
ATOM 1368 C CA . VAL A 1 180 ? -37.803 -10.976 24.841 1.00 64.00 180 VAL A CA 1
ATOM 1369 C C . VAL A 1 180 ? -39.202 -11.590 24.871 1.00 64.00 180 VAL A C 1
ATOM 1371 O O . VAL A 1 180 ? -40.007 -11.289 25.748 1.00 64.00 180 VAL A O 1
ATOM 1374 N N . ARG A 1 181 ? -39.523 -12.456 23.905 1.00 57.50 181 ARG A N 1
ATOM 1375 C CA . ARG A 1 181 ? -40.741 -13.276 23.972 1.00 57.50 181 ARG A CA 1
ATOM 1376 C C . ARG A 1 181 ? -40.490 -14.443 24.920 1.00 57.50 181 ARG A C 1
ATOM 1378 O O . ARG A 1 181 ? -39.851 -15.420 24.541 1.00 57.50 181 ARG A O 1
ATOM 1385 N N . VAL A 1 182 ? -40.995 -14.345 26.145 1.00 58.12 182 VAL A N 1
ATOM 1386 C CA . VAL A 1 182 ? -41.048 -15.498 27.047 1.00 58.12 182 VAL A CA 1
ATOM 1387 C C . VAL A 1 182 ? -42.144 -16.431 26.529 1.00 58.12 182 VAL A C 1
ATOM 1389 O O . VAL A 1 182 ? -43.313 -16.055 26.496 1.00 58.12 182 VAL A O 1
ATOM 1392 N N . ALA A 1 183 ? -41.775 -17.631 26.080 1.00 50.06 183 ALA A N 1
ATOM 1393 C CA . ALA A 1 183 ? -42.736 -18.678 25.752 1.00 50.06 183 ALA A CA 1
ATOM 1394 C C . ALA A 1 183 ? -43.289 -19.264 27.060 1.00 50.06 183 ALA A C 1
ATOM 1396 O O . ALA A 1 183 ? -42.745 -20.227 27.594 1.00 50.06 183 ALA A O 1
ATOM 1397 N N . THR A 1 184 ? -44.337 -18.660 27.619 1.00 52.47 184 THR A N 1
ATOM 1398 C CA . THR A 1 184 ? -45.096 -19.288 28.706 1.00 52.47 184 THR A CA 1
ATOM 1399 C C . THR A 1 184 ? -46.114 -20.272 28.119 1.00 52.47 184 THR A C 1
ATOM 1401 O O . THR A 1 184 ? -46.802 -19.942 27.148 1.00 52.47 184 THR A O 1
ATOM 1404 N N . PRO A 1 185 ? -46.229 -21.501 28.659 1.00 48.19 185 PRO A N 1
ATOM 1405 C CA . PRO A 1 185 ? -47.267 -22.426 28.241 1.00 48.19 185 PRO A CA 1
ATOM 1406 C C . PRO A 1 185 ? -48.638 -21.898 28.684 1.00 48.19 185 PRO A C 1
ATOM 1408 O O . PRO A 1 185 ? -48.842 -21.482 29.820 1.00 48.19 185 PRO A O 1
ATOM 1411 N N . ASN A 1 186 ? -49.547 -21.909 27.716 1.00 50.16 186 ASN A N 1
ATOM 1412 C CA . ASN A 1 186 ? -50.946 -21.502 27.725 1.00 50.16 186 ASN A CA 1
ATOM 1413 C C . ASN A 1 186 ? -51.674 -21.687 29.079 1.00 50.16 186 ASN A C 1
ATOM 1415 O O . ASN A 1 186 ? -52.177 -22.769 29.381 1.00 50.16 186 ASN A O 1
ATOM 1419 N N . VAL A 1 187 ? -51.800 -20.610 29.860 1.00 51.31 187 VAL A N 1
ATOM 1420 C CA . VAL A 1 187 ? -52.800 -20.490 30.931 1.00 51.31 187 VAL A CA 1
ATOM 1421 C C . VAL A 1 187 ? -53.586 -19.207 30.684 1.00 51.31 187 VAL A C 1
ATOM 1423 O O . VAL A 1 187 ? -53.014 -18.138 30.494 1.00 51.31 187 VAL A O 1
ATOM 1426 N N . LYS A 1 188 ? -54.915 -19.341 30.633 1.00 52.72 188 LYS A N 1
ATOM 1427 C CA . LYS A 1 188 ? -55.885 -18.264 30.406 1.00 52.72 188 LYS A CA 1
ATOM 1428 C C . LYS A 1 188 ? -55.718 -17.153 31.449 1.00 52.72 188 LYS A C 1
ATOM 1430 O O . LYS A 1 188 ? -56.254 -17.235 32.546 1.00 52.72 188 LYS A O 1
ATOM 1435 N N . GLY A 1 189 ? -55.002 -16.108 31.070 1.00 51.84 189 GLY A N 1
ATOM 1436 C CA . GLY A 1 189 ? -54.854 -14.863 31.810 1.00 51.84 189 GLY A CA 1
ATOM 1437 C C . GLY A 1 189 ? -53.955 -13.957 30.987 1.00 51.84 189 GLY A C 1
ATOM 1438 O O . GLY A 1 189 ? -52.867 -14.374 30.606 1.00 51.84 189 GLY A O 1
ATOM 1439 N N . ALA A 1 190 ? -54.440 -12.772 30.623 1.00 54.28 190 ALA A N 1
ATOM 1440 C CA . ALA A 1 190 ? -53.728 -11.828 29.770 1.00 54.28 190 ALA A CA 1
ATOM 1441 C C . ALA A 1 190 ? -52.392 -11.419 30.415 1.00 54.28 190 ALA A C 1
ATOM 1443 O O . ALA A 1 190 ? -52.338 -10.500 31.226 1.00 54.28 190 ALA A O 1
ATOM 1444 N N . ALA A 1 191 ? -51.313 -12.123 30.072 1.00 55.56 191 ALA A N 1
ATOM 1445 C CA . ALA A 1 191 ? -49.965 -11.731 30.436 1.00 55.56 191 ALA A CA 1
ATOM 1446 C C . ALA A 1 191 ? -49.517 -10.649 29.452 1.00 55.56 191 ALA A C 1
ATOM 1448 O O . ALA A 1 191 ? -49.273 -10.920 28.274 1.00 55.56 191 ALA A O 1
ATOM 1449 N N . THR A 1 192 ? -49.467 -9.408 29.932 1.00 59.19 192 THR A N 1
ATOM 1450 C CA . THR A 1 192 ? -48.897 -8.270 29.212 1.00 59.19 192 THR A CA 1
ATOM 1451 C C . THR A 1 192 ? -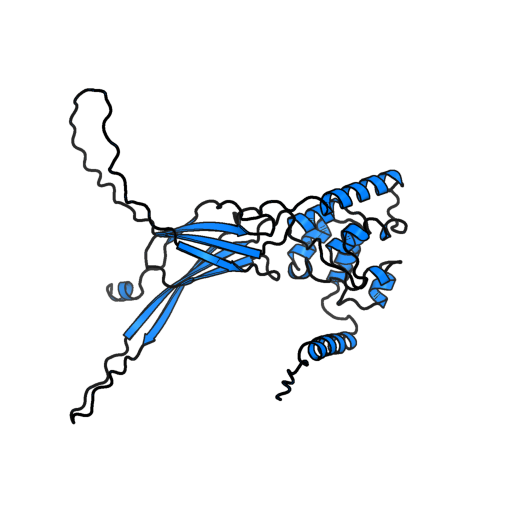47.494 -8.652 28.723 1.00 59.19 192 THR A C 1
ATOM 1453 O O . THR A 1 192 ? -46.696 -9.130 29.535 1.00 59.19 192 THR A O 1
ATOM 1456 N N . PRO A 1 193 ? -47.169 -8.500 27.423 1.00 62.25 193 PRO A N 1
ATOM 1457 C CA . PRO A 1 193 ? -45.828 -8.802 26.939 1.00 62.25 193 PRO A CA 1
ATOM 1458 C C . PRO A 1 193 ? -44.806 -7.953 27.712 1.00 62.25 193 PRO A C 1
ATOM 1460 O O . PRO A 1 193 ? -45.084 -6.779 27.977 1.00 62.25 193 PRO A O 1
ATOM 1463 N N . PRO A 1 194 ? -43.649 -8.523 28.105 1.00 66.62 194 PRO A N 1
ATOM 1464 C CA . PRO A 1 194 ? -42.636 -7.773 28.834 1.00 66.62 194 PRO A CA 1
ATOM 1465 C C . PRO A 1 194 ? -42.214 -6.542 28.021 1.00 66.62 194 PRO A C 1
ATOM 1467 O O . PRO A 1 194 ? -42.161 -6.613 26.785 1.00 66.62 194 PRO A O 1
ATOM 1470 N N . PRO A 1 195 ? -41.934 -5.409 28.690 1.00 71.88 195 PRO A N 1
ATOM 1471 C CA . PRO A 1 195 ? -41.561 -4.188 28.002 1.00 71.88 195 PRO A CA 1
ATOM 1472 C C . PRO A 1 195 ? -40.292 -4.419 27.165 1.00 71.88 195 PRO A C 1
ATOM 1474 O O . PRO A 1 195 ? -39.405 -5.171 27.586 1.00 71.88 195 PRO A O 1
ATOM 1477 N N . PRO A 1 196 ? -40.198 -3.798 25.976 1.00 74.75 196 PRO A N 1
ATOM 1478 C CA . PRO A 1 196 ? -39.007 -3.889 25.143 1.00 74.75 196 PRO A CA 1
ATOM 1479 C C . PRO A 1 196 ? -37.781 -3.417 25.933 1.00 74.75 196 PRO A C 1
ATOM 1481 O O . PRO A 1 196 ? -37.799 -2.336 26.520 1.00 74.75 196 PRO A O 1
ATOM 1484 N N . GLN A 1 197 ? -36.716 -4.220 25.949 1.00 76.06 197 GLN A N 1
ATOM 1485 C CA . GLN A 1 197 ? -35.453 -3.834 26.574 1.00 76.06 197 GLN A CA 1
ATOM 1486 C C . GLN A 1 197 ? -34.573 -3.134 25.542 1.00 76.06 197 GLN A C 1
ATOM 1488 O O . GLN A 1 197 ? -34.377 -3.637 24.436 1.00 76.06 197 GLN A O 1
ATOM 1493 N N . THR A 1 198 ? -34.029 -1.978 25.905 1.00 80.94 198 THR A N 1
ATOM 1494 C CA . THR A 1 198 ? -33.112 -1.221 25.051 1.00 80.94 198 THR A CA 1
ATOM 1495 C C . THR A 1 198 ? -31.679 -1.475 25.496 1.00 80.94 198 THR A C 1
ATOM 1497 O O . THR A 1 198 ? -31.310 -1.149 26.621 1.00 80.94 198 THR A O 1
ATOM 1500 N N . ILE A 1 199 ? -30.872 -2.049 24.608 1.00 82.88 199 ILE A N 1
ATOM 1501 C CA . ILE A 1 199 ? -29.449 -2.310 24.824 1.00 82.88 199 ILE A CA 1
ATOM 1502 C C . ILE A 1 199 ? -28.657 -1.242 24.072 1.00 82.88 199 ILE A C 1
ATOM 1504 O O . ILE A 1 199 ? -28.824 -1.067 22.863 1.00 82.88 199 ILE A O 1
ATOM 1508 N N . TYR A 1 200 ? -27.781 -0.542 24.788 1.00 84.31 200 TYR A N 1
ATOM 1509 C CA . TYR A 1 200 ? -26.844 0.414 24.206 1.00 84.31 200 TYR A CA 1
ATOM 1510 C C . TYR A 1 200 ? -25.480 -0.247 24.043 1.00 84.31 200 TYR A C 1
ATOM 1512 O O . TYR A 1 200 ? -24.974 -0.876 24.970 1.00 84.31 200 TYR A O 1
ATOM 1520 N N . THR A 1 201 ? -24.873 -0.105 22.869 1.00 86.94 201 THR A N 1
ATOM 1521 C CA . THR A 1 201 ? -23.522 -0.608 22.591 1.00 86.94 201 THR A CA 1
ATOM 1522 C C . THR A 1 201 ? -22.634 0.542 22.136 1.00 86.94 201 THR A C 1
ATOM 1524 O O . THR A 1 201 ? -22.998 1.293 21.230 1.00 86.94 201 THR A O 1
ATOM 1527 N N . CYS A 1 202 ? -21.473 0.675 22.773 1.00 89.12 202 CYS A N 1
ATOM 1528 C CA . CYS A 1 202 ? -20.450 1.646 22.409 1.00 89.12 202 CYS A CA 1
ATOM 1529 C C . CYS A 1 202 ? -19.574 1.093 21.279 1.00 89.12 202 CYS A C 1
ATOM 1531 O O . CYS A 1 202 ? -19.087 -0.042 21.357 1.00 89.12 202 CYS A O 1
ATOM 1533 N N . PHE A 1 203 ? -19.371 1.902 20.244 1.00 91.00 203 PHE A N 1
ATOM 1534 C CA . PHE A 1 203 ? -18.473 1.624 19.133 1.00 91.00 203 PHE A CA 1
ATOM 1535 C C . PHE A 1 203 ? -17.395 2.692 19.104 1.00 91.00 203 PHE A C 1
ATOM 1537 O O . PHE A 1 203 ? -17.714 3.880 19.087 1.00 91.00 203 PHE A O 1
ATOM 1544 N N . VAL A 1 204 ? -16.137 2.271 19.063 1.00 92.94 204 VAL A N 1
ATOM 1545 C CA . VAL A 1 204 ? -15.010 3.179 18.849 1.00 92.94 204 VAL A CA 1
ATOM 1546 C C . VAL A 1 204 ? -14.414 2.874 17.491 1.00 92.94 204 VAL A C 1
ATOM 1548 O O . VAL A 1 204 ? -13.954 1.764 17.233 1.00 92.94 204 VAL A O 1
ATOM 1551 N N . GLU A 1 205 ? -14.456 3.861 16.614 1.00 94.88 205 GLU A N 1
ATOM 1552 C CA . GLU A 1 205 ? -13.813 3.820 15.318 1.00 94.88 205 GLU A CA 1
ATOM 1553 C C . GLU A 1 205 ? -12.421 4.443 15.449 1.00 94.88 205 GLU A C 1
ATOM 1555 O O . GLU A 1 205 ? -12.254 5.591 15.863 1.00 94.88 205 GLU A O 1
ATOM 1560 N N . VAL A 1 206 ? -11.412 3.641 15.131 1.00 94.06 206 VAL A N 1
ATOM 1561 C CA . VAL A 1 206 ? -10.009 4.041 15.093 1.00 94.06 206 VAL A CA 1
ATOM 1562 C C . VAL A 1 206 ? -9.627 4.202 13.631 1.00 94.06 206 VAL A C 1
ATOM 1564 O O . VAL A 1 206 ? -9.791 3.272 12.840 1.00 94.06 206 VAL A O 1
ATOM 1567 N N . THR A 1 207 ? -9.111 5.371 13.272 1.00 94.44 207 THR A N 1
ATOM 1568 C CA . THR A 1 207 ? -8.669 5.702 11.914 1.00 94.44 207 THR A CA 1
ATOM 1569 C C . THR A 1 207 ? -7.194 6.070 11.915 1.00 94.44 207 THR A C 1
ATOM 1571 O O . THR A 1 207 ? -6.709 6.661 12.875 1.00 94.44 207 THR A O 1
ATOM 1574 N N . TRP A 1 208 ? -6.458 5.702 10.870 1.00 94.00 208 TRP A N 1
ATOM 1575 C CA . TRP A 1 208 ? -5.039 6.051 10.723 1.00 94.00 208 TRP A CA 1
ATOM 1576 C C . TRP A 1 208 ? -4.634 6.118 9.252 1.00 94.00 208 TRP A C 1
ATOM 1578 O O . TRP A 1 208 ? -5.299 5.545 8.388 1.00 94.00 208 TRP A O 1
ATOM 1588 N N . LEU A 1 209 ? -3.530 6.802 8.952 1.00 91.75 209 LEU A N 1
ATOM 1589 C CA . LEU A 1 209 ? -2.928 6.770 7.619 1.00 91.75 209 LEU A CA 1
ATOM 1590 C C . LEU A 1 209 ? -2.013 5.554 7.461 1.00 91.75 209 LEU A C 1
ATOM 1592 O O . LEU A 1 209 ? -1.359 5.112 8.405 1.00 91.75 209 LEU A O 1
ATOM 1596 N N . THR A 1 210 ? -1.977 5.004 6.250 1.00 87.69 210 THR A N 1
ATOM 1597 C CA . THR A 1 210 ? -1.083 3.900 5.885 1.00 87.69 210 THR A CA 1
ATOM 1598 C C . THR A 1 210 ? 0.372 4.357 6.051 1.00 87.69 210 THR A C 1
ATOM 1600 O O . THR A 1 210 ? 0.774 5.281 5.343 1.00 87.69 210 THR A O 1
ATOM 1603 N N . PRO A 1 211 ? 1.152 3.740 6.960 1.00 87.19 211 PRO A N 1
ATOM 1604 C CA . PRO A 1 211 ? 2.557 4.083 7.149 1.00 87.19 211 PRO A CA 1
ATOM 1605 C C . PRO A 1 211 ? 3.417 3.530 6.005 1.00 87.19 211 PRO A C 1
ATOM 1607 O O . PRO A 1 211 ? 2.935 2.784 5.144 1.00 87.19 211 PRO A O 1
ATOM 1610 N N . LEU A 1 212 ? 4.709 3.864 6.014 1.00 86.00 212 LEU A N 1
ATOM 1611 C CA . LEU A 1 212 ? 5.659 3.319 5.051 1.00 86.00 212 LEU A CA 1
ATOM 1612 C C . LEU A 1 212 ? 5.751 1.790 5.189 1.00 86.00 212 LEU A C 1
ATOM 1614 O O . LEU A 1 212 ? 5.895 1.220 6.273 1.00 86.00 212 LEU A O 1
ATOM 1618 N N . SER A 1 213 ? 5.620 1.127 4.044 1.00 81.44 213 SER A N 1
ATOM 1619 C CA . SER A 1 213 ? 5.555 -0.328 3.888 1.00 81.44 213 SER A CA 1
ATOM 1620 C C . SER A 1 213 ? 6.941 -0.978 3.797 1.00 81.44 213 SER A C 1
ATOM 1622 O O . SER A 1 213 ? 7.063 -2.199 3.908 1.00 81.44 213 SER A O 1
ATOM 1624 N N . ASN A 1 214 ? 7.988 -0.170 3.606 1.00 83.75 214 ASN A N 1
ATOM 1625 C CA . ASN A 1 214 ? 9.391 -0.581 3.656 1.00 83.75 214 ASN A CA 1
ATOM 1626 C C . ASN A 1 214 ? 9.730 -1.787 2.753 1.00 83.75 214 ASN A C 1
ATOM 1628 O O . ASN A 1 214 ? 10.437 -2.724 3.127 1.00 83.75 214 ASN A O 1
ATOM 1632 N N . GLY A 1 215 ? 9.220 -1.760 1.518 1.00 74.94 215 GLY A N 1
ATOM 1633 C CA . GLY A 1 215 ? 9.556 -2.730 0.476 1.00 74.94 215 GLY A CA 1
ATOM 1634 C C . GLY A 1 215 ? 8.599 -3.917 0.336 1.00 74.94 215 GLY A C 1
ATOM 1635 O O . GLY A 1 215 ? 8.729 -4.680 -0.622 1.00 74.94 215 GLY A O 1
ATOM 1636 N N . ALA A 1 216 ? 7.627 -4.097 1.226 1.00 82.38 216 ALA A N 1
ATOM 1637 C CA . ALA A 1 216 ? 6.554 -5.066 1.011 1.00 82.38 216 ALA A CA 1
ATOM 1638 C C . ALA A 1 216 ? 5.225 -4.493 1.466 1.00 82.38 216 ALA A C 1
ATOM 1640 O O . ALA A 1 216 ? 5.145 -3.896 2.534 1.00 82.38 216 ALA A O 1
ATOM 1641 N N . ILE A 1 217 ? 4.182 -4.727 0.673 1.00 86.56 217 ILE A N 1
ATOM 1642 C CA . ILE A 1 217 ? 2.834 -4.264 0.982 1.00 86.56 217 ILE A CA 1
ATOM 1643 C C . ILE A 1 217 ? 2.421 -4.664 2.403 1.00 86.56 217 ILE A C 1
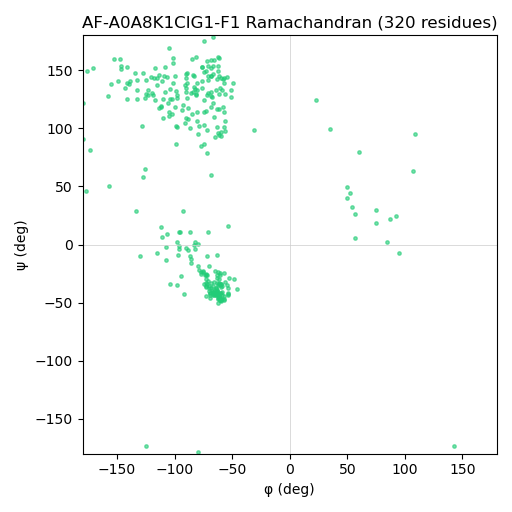ATOM 1645 O O . ILE A 1 217 ? 2.593 -5.813 2.822 1.00 86.56 217 ILE A O 1
ATOM 1649 N N . ILE A 1 218 ? 1.870 -3.708 3.149 1.00 89.00 218 ILE A N 1
ATOM 1650 C CA . ILE A 1 218 ? 1.277 -3.997 4.452 1.00 89.00 218 ILE A CA 1
ATOM 1651 C C . ILE A 1 218 ? 0.031 -4.847 4.217 1.00 89.00 218 ILE A C 1
ATOM 1653 O O . ILE A 1 218 ? -0.858 -4.494 3.443 1.00 89.00 218 ILE A O 1
ATOM 1657 N N . GLU A 1 219 ? -0.039 -5.988 4.888 1.00 88.56 219 GLU A N 1
ATOM 1658 C CA . GLU A 1 219 ? -1.174 -6.896 4.770 1.00 88.56 219 GLU A CA 1
ATOM 1659 C C . GLU A 1 219 ? -2.230 -6.593 5.828 1.00 88.56 219 GLU A C 1
ATOM 1661 O O . GLU A 1 219 ? -3.435 -6.651 5.558 1.00 88.56 219 GLU A O 1
ATOM 1666 N N . LYS A 1 220 ? -1.783 -6.328 7.061 1.00 92.75 220 LYS A N 1
ATOM 1667 C CA . LYS A 1 220 ? -2.648 -6.260 8.242 1.00 92.75 220 LYS A CA 1
ATOM 1668 C C . LYS A 1 220 ? -2.125 -5.242 9.248 1.00 92.75 220 LYS A C 1
ATOM 1670 O O . LYS A 1 220 ? -0.940 -4.915 9.270 1.00 92.75 220 LYS A O 1
ATOM 1675 N N . TYR A 1 221 ? -3.021 -4.807 10.120 1.00 93.50 221 TYR A N 1
ATOM 1676 C CA . TYR A 1 221 ? -2.718 -3.993 11.289 1.00 93.50 221 TYR A CA 1
ATOM 1677 C C . TYR A 1 221 ? -3.258 -4.688 12.530 1.00 93.50 221 TYR A C 1
ATOM 1679 O O . TYR A 1 221 ? -4.348 -5.259 12.486 1.00 93.50 221 TYR A O 1
ATOM 1687 N N . ASP A 1 222 ? -2.520 -4.618 13.630 1.00 93.94 222 ASP A N 1
ATOM 1688 C CA . ASP A 1 222 ? -3.036 -5.002 14.940 1.00 93.94 222 ASP A CA 1
ATOM 1689 C C . ASP A 1 222 ? -3.238 -3.727 15.769 1.00 93.94 222 ASP A C 1
ATOM 1691 O O . ASP A 1 222 ? -2.343 -2.881 15.862 1.00 93.94 222 ASP A O 1
ATOM 1695 N N . VAL A 1 223 ? -4.410 -3.610 16.385 1.00 94.06 223 VAL A N 1
ATOM 1696 C CA . VAL A 1 223 ? -4.756 -2.549 17.330 1.00 94.06 223 VAL A CA 1
ATOM 1697 C C . VAL A 1 223 ? -4.942 -3.200 18.687 1.00 94.06 223 VAL A C 1
ATOM 1699 O O . VAL A 1 223 ? -5.819 -4.045 18.860 1.00 94.06 223 VAL A O 1
ATOM 1702 N N . ARG A 1 224 ? -4.108 -2.823 19.654 1.00 93.94 224 ARG A N 1
ATOM 1703 C CA . ARG A 1 224 ? -4.273 -3.241 21.045 1.00 93.94 224 ARG A CA 1
ATOM 1704 C C . ARG A 1 224 ? -4.935 -2.147 21.857 1.00 93.94 224 ARG A C 1
ATOM 1706 O O . ARG A 1 224 ? -4.656 -0.974 21.622 1.00 93.94 224 ARG A O 1
ATOM 1713 N N . TYR A 1 225 ? -5.757 -2.526 22.824 1.00 93.56 225 TYR A N 1
ATOM 1714 C CA . TYR A 1 225 ? -6.379 -1.581 23.740 1.00 93.56 225 TYR A CA 1
ATOM 1715 C C . TYR A 1 225 ? -6.570 -2.150 25.145 1.00 93.56 225 TYR A C 1
ATOM 1717 O O . TYR A 1 225 ? -6.738 -3.359 25.328 1.00 93.56 225 TYR A O 1
ATOM 1725 N N . ARG A 1 226 ? -6.543 -1.271 26.146 1.00 93.12 226 ARG A N 1
ATOM 1726 C CA . ARG A 1 226 ? -6.859 -1.591 27.547 1.00 93.12 226 ARG A CA 1
ATOM 1727 C C . ARG A 1 226 ? -7.522 -0.406 28.238 1.00 93.12 226 ARG A C 1
ATOM 1729 O O . ARG A 1 226 ? -7.298 0.732 27.839 1.00 93.12 226 ARG A O 1
ATOM 1736 N N . VAL A 1 227 ? -8.318 -0.677 29.267 1.00 92.00 227 VAL A N 1
ATOM 1737 C CA . VAL A 1 227 ? -8.888 0.365 30.134 1.00 92.00 227 VAL A CA 1
ATOM 1738 C C . VAL A 1 227 ? -7.799 0.873 31.076 1.00 92.00 227 VAL A C 1
ATOM 1740 O O . VAL A 1 227 ? -7.061 0.069 31.648 1.00 92.00 227 VAL A O 1
ATOM 1743 N N . ILE A 1 228 ? -7.698 2.192 31.226 1.00 89.94 228 ILE A N 1
ATOM 1744 C CA . ILE A 1 228 ? -6.912 2.825 32.284 1.00 89.94 228 ILE A CA 1
ATOM 1745 C C . ILE A 1 228 ? -7.833 2.967 33.493 1.00 89.94 228 ILE A C 1
ATOM 1747 O O . ILE A 1 228 ? -8.850 3.654 33.420 1.00 89.94 228 ILE A O 1
ATOM 1751 N N . ILE A 1 229 ? -7.479 2.299 34.587 1.00 83.75 229 ILE A N 1
ATOM 1752 C CA . ILE A 1 229 ? -8.093 2.528 35.892 1.00 83.75 229 ILE A CA 1
ATOM 1753 C C . ILE A 1 229 ? -7.241 3.616 36.542 1.00 83.75 229 ILE A C 1
ATOM 1755 O O . ILE A 1 229 ? -6.071 3.382 36.838 1.00 83.75 229 ILE A O 1
ATOM 1759 N N . GLU A 1 230 ? -7.783 4.826 36.664 1.00 68.31 230 GLU A N 1
ATOM 1760 C CA . GLU A 1 230 ? -7.155 5.868 37.474 1.00 68.31 230 GLU A CA 1
ATOM 1761 C C . GLU A 1 230 ? -7.344 5.457 38.937 1.00 68.31 230 GLU A C 1
ATOM 1763 O O . GLU A 1 230 ? -8.427 5.603 39.497 1.00 68.31 230 GLU A O 1
ATOM 1768 N N . GLU A 1 231 ? -6.320 4.849 39.536 1.00 55.34 231 GLU A N 1
ATOM 1769 C CA . GLU A 1 231 ? -6.262 4.733 40.990 1.00 55.34 231 GLU A CA 1
ATOM 1770 C C . GLU A 1 231 ? -6.112 6.155 41.529 1.00 55.34 231 GLU A C 1
ATOM 1772 O O . GLU A 1 231 ? -5.091 6.810 41.314 1.00 55.34 231 GLU A O 1
ATOM 1777 N N . GLU A 1 232 ? -7.166 6.664 42.167 1.00 43.66 232 GLU A N 1
ATOM 1778 C CA . GLU A 1 232 ? -7.100 7.896 42.938 1.00 43.66 232 GLU A CA 1
ATOM 1779 C C . GLU A 1 232 ? -6.009 7.713 43.997 1.00 43.66 232 GLU A C 1
ATOM 1781 O O . GLU A 1 232 ? -6.209 7.050 45.014 1.00 43.66 232 GLU A O 1
ATOM 1786 N N . THR A 1 233 ? -4.825 8.279 43.759 1.00 40.38 233 THR A N 1
ATOM 1787 C CA . THR A 1 233 ? -3.830 8.461 44.810 1.00 40.38 233 THR A CA 1
ATOM 1788 C C . THR A 1 233 ? -4.436 9.435 45.807 1.00 40.38 233 THR A C 1
ATOM 1790 O O . THR A 1 233 ? -4.353 10.654 45.636 1.00 40.38 233 THR A O 1
ATOM 1793 N N . SER A 1 234 ? -5.103 8.894 46.823 1.00 40.69 234 SER A N 1
ATOM 1794 C CA . SER A 1 234 ? -5.519 9.629 48.001 1.00 40.69 234 SER A CA 1
ATOM 1795 C C . SER A 1 234 ? -4.264 10.188 48.663 1.00 40.69 234 SER A C 1
ATOM 1797 O O . SER A 1 234 ? -3.557 9.492 49.391 1.00 40.69 234 SER A O 1
ATOM 1799 N N . ALA A 1 235 ? -3.974 11.451 48.367 1.00 46.06 235 ALA A N 1
ATOM 1800 C CA . ALA A 1 235 ? -3.080 12.280 49.147 1.00 46.06 235 ALA A CA 1
ATOM 1801 C C . ALA A 1 235 ? -3.688 12.440 50.549 1.00 46.06 235 ALA A C 1
ATOM 1803 O O . ALA A 1 235 ? -4.560 13.276 50.774 1.00 46.06 235 ALA A O 1
ATOM 1804 N N . GLY A 1 236 ? -3.244 11.596 51.474 1.00 41.31 236 GLY A N 1
ATOM 1805 C CA . GLY A 1 236 ? -3.383 11.778 52.910 1.00 41.31 236 GLY A CA 1
ATOM 1806 C C . GLY A 1 236 ? -1.996 11.608 53.504 1.00 41.31 236 GLY A C 1
ATOM 1807 O O . GLY A 1 236 ? -1.499 10.489 53.567 1.00 41.31 236 GLY A O 1
ATOM 1808 N N . GLY A 1 237 ? -1.346 12.722 53.831 1.00 43.38 237 GLY A N 1
ATOM 1809 C CA . GLY A 1 237 ? -0.095 12.699 54.577 1.00 43.38 237 GLY A CA 1
ATOM 1810 C C . GLY A 1 237 ? -0.341 12.299 56.028 1.00 43.38 237 GLY A C 1
ATOM 1811 O O . GLY A 1 237 ? -1.366 12.673 56.594 1.00 43.38 237 GLY A O 1
ATOM 1812 N N . ASP A 1 238 ? 0.608 11.571 56.604 1.00 37.19 238 ASP A N 1
ATOM 1813 C CA . ASP A 1 238 ? 1.044 11.795 57.979 1.00 37.19 238 ASP A CA 1
ATOM 1814 C C . ASP A 1 238 ? 2.481 11.284 58.140 1.00 37.19 238 ASP A C 1
ATOM 1816 O O . ASP A 1 238 ? 2.859 10.259 57.567 1.00 37.19 238 ASP A O 1
ATOM 1820 N N . ASP A 1 239 ? 3.265 12.081 58.852 1.00 43.78 239 ASP A N 1
ATOM 1821 C CA . ASP A 1 239 ? 4.709 12.003 59.029 1.00 43.78 239 ASP A CA 1
ATOM 1822 C C . ASP A 1 239 ? 5.127 10.865 59.976 1.00 43.78 239 ASP A C 1
ATOM 1824 O O . ASP A 1 239 ? 4.449 10.556 60.956 1.00 43.78 239 ASP A O 1
ATOM 1828 N N . GLY A 1 240 ? 6.305 10.287 59.732 1.00 37.94 240 GLY A N 1
ATOM 1829 C CA . GLY A 1 240 ? 6.952 9.363 60.661 1.00 37.94 240 GLY A CA 1
ATOM 1830 C C . GLY A 1 240 ? 8.293 8.857 60.140 1.00 37.94 240 GLY A C 1
ATOM 1831 O O . GLY A 1 240 ? 8.338 7.851 59.436 1.00 37.94 240 GLY A O 1
ATOM 1832 N N . ASP A 1 241 ? 9.359 9.582 60.483 1.00 42.47 241 ASP A N 1
ATOM 1833 C CA . ASP A 1 241 ? 10.757 9.136 60.437 1.00 42.47 241 ASP A CA 1
ATOM 1834 C C . ASP A 1 241 ? 10.932 7.763 61.115 1.00 42.47 241 ASP A C 1
ATOM 1836 O O . ASP A 1 241 ? 10.353 7.535 62.175 1.00 42.47 241 ASP A O 1
ATOM 1840 N N . ASP A 1 242 ? 11.747 6.875 60.531 1.00 39.00 242 ASP A N 1
ATOM 1841 C CA . ASP A 1 242 ? 12.813 6.162 61.256 1.00 39.00 242 ASP A CA 1
ATOM 1842 C C . ASP A 1 242 ? 13.670 5.272 60.327 1.00 39.00 242 ASP A C 1
ATOM 1844 O O . ASP A 1 242 ? 13.239 4.757 59.293 1.00 39.00 242 ASP A O 1
ATOM 1848 N N . ASP A 1 243 ? 14.931 5.157 60.734 1.00 36.50 243 ASP A N 1
ATOM 1849 C CA . ASP A 1 243 ? 16.128 4.741 60.007 1.00 36.50 243 ASP A CA 1
ATOM 1850 C C . ASP A 1 243 ? 16.244 3.261 59.560 1.00 36.50 243 ASP A C 1
ATOM 1852 O O . ASP A 1 243 ? 15.787 2.324 60.208 1.00 36.50 243 ASP A O 1
ATOM 1856 N N . ALA A 1 244 ? 16.987 3.102 58.454 1.00 41.56 244 ALA A N 1
ATOM 1857 C CA . ALA A 1 244 ? 17.903 2.027 58.032 1.00 41.56 244 ALA A CA 1
ATOM 1858 C C . ALA A 1 244 ? 17.787 0.589 58.603 1.00 41.56 244 ALA A C 1
ATOM 1860 O O . ALA A 1 244 ? 18.088 0.360 59.770 1.00 41.56 244 ALA A O 1
ATOM 1861 N N . GLN A 1 245 ? 17.654 -0.413 57.710 1.00 37.19 245 GLN A N 1
ATOM 1862 C CA . GLN A 1 245 ? 18.633 -1.517 57.589 1.00 37.19 245 GLN A CA 1
ATOM 1863 C C . GLN A 1 245 ? 18.421 -2.439 56.374 1.00 37.19 245 GLN A C 1
ATOM 1865 O O . GLN A 1 245 ? 17.322 -2.609 55.854 1.00 37.19 245 GLN A O 1
ATOM 1870 N N . ASP A 1 246 ? 19.550 -3.004 55.950 1.00 31.38 246 ASP A N 1
ATOM 1871 C CA . ASP A 1 246 ? 19.808 -3.878 54.809 1.00 31.38 246 ASP A CA 1
ATOM 1872 C C . ASP A 1 246 ? 19.078 -5.236 54.821 1.00 31.38 246 ASP A C 1
ATOM 1874 O O . ASP A 1 246 ? 18.754 -5.786 55.870 1.00 31.38 246 ASP A O 1
ATOM 1878 N N . GLY A 1 247 ? 19.006 -5.856 53.634 1.00 33.66 247 GLY A N 1
ATOM 1879 C CA . GLY A 1 247 ? 19.186 -7.308 53.509 1.00 33.66 247 GLY A CA 1
ATOM 1880 C C . GLY A 1 247 ? 17.949 -8.147 53.183 1.00 33.66 247 GLY A C 1
ATOM 1881 O O . GLY A 1 247 ? 17.235 -8.603 54.063 1.00 33.66 247 GLY A O 1
ATOM 1882 N N . GLU A 1 248 ? 17.782 -8.416 51.885 1.00 38.34 248 GLU A N 1
ATOM 1883 C CA . GLU A 1 248 ? 17.356 -9.695 51.292 1.00 38.34 248 GLU A CA 1
ATOM 1884 C C . GLU A 1 248 ? 16.339 -10.576 52.049 1.00 38.34 248 GLU A C 1
ATOM 1886 O O . GLU A 1 248 ? 16.705 -11.460 52.819 1.00 38.34 248 GLU A O 1
ATOM 1891 N N . ALA A 1 249 ? 15.064 -10.491 51.648 1.00 31.48 249 ALA A N 1
ATOM 1892 C CA . ALA A 1 249 ? 14.203 -11.668 51.530 1.00 31.48 249 ALA A CA 1
ATOM 1893 C C . ALA A 1 249 ? 13.016 -11.423 50.578 1.00 31.48 249 ALA A C 1
ATOM 1895 O O . ALA A 1 249 ? 12.196 -10.530 50.771 1.00 31.48 249 ALA A O 1
ATOM 1896 N N . SER A 1 250 ? 12.870 -12.331 49.607 1.00 37.56 250 SER A N 1
ATOM 1897 C CA . SER A 1 250 ? 11.584 -12.799 49.062 1.00 37.56 250 SER A CA 1
ATOM 1898 C C . SER A 1 250 ? 10.638 -11.777 48.405 1.00 37.56 250 SER A C 1
ATOM 1900 O O . SER A 1 250 ? 9.579 -11.449 48.933 1.00 37.56 250 SER A O 1
ATOM 1902 N N . GLN A 1 251 ? 10.918 -11.415 47.146 1.00 32.84 251 GLN A N 1
ATOM 1903 C CA . GLN A 1 251 ? 9.874 -10.963 46.216 1.00 32.84 251 GLN A CA 1
ATOM 1904 C C . GLN A 1 251 ? 9.082 -12.165 45.686 1.00 32.84 251 GLN A C 1
ATOM 1906 O O . GLN A 1 251 ? 9.339 -12.703 44.612 1.00 32.84 251 GLN A O 1
ATOM 1911 N N . ALA A 1 252 ? 8.085 -12.565 46.468 1.00 40.34 252 ALA A N 1
ATOM 1912 C CA . ALA A 1 252 ? 6.925 -13.312 46.008 1.00 40.34 252 ALA A CA 1
ATOM 1913 C C . ALA A 1 252 ? 5.662 -12.557 46.449 1.00 40.34 252 ALA A C 1
ATOM 1915 O O . ALA A 1 252 ? 4.923 -13.040 47.294 1.00 40.34 252 ALA A O 1
ATOM 1916 N N . ALA A 1 253 ? 5.450 -11.350 45.910 1.00 41.00 253 ALA A N 1
ATOM 1917 C CA . ALA A 1 253 ? 4.174 -10.626 45.953 1.00 41.00 253 ALA A CA 1
ATOM 1918 C C . ALA A 1 253 ? 4.236 -9.347 45.093 1.00 41.00 253 ALA A C 1
ATOM 1920 O O . ALA A 1 253 ? 4.435 -8.252 45.603 1.00 41.00 253 ALA A O 1
ATOM 1921 N N . SER A 1 254 ? 4.056 -9.474 43.778 1.00 31.31 254 SER A N 1
ATOM 1922 C CA . SER A 1 254 ? 3.588 -8.361 42.930 1.00 31.31 254 SER A CA 1
ATOM 1923 C C . SER A 1 254 ? 2.946 -8.889 41.644 1.00 31.31 254 SER A C 1
ATOM 1925 O O . SER A 1 254 ? 3.246 -8.481 40.525 1.00 31.31 254 SER A O 1
ATOM 1927 N N . ALA A 1 255 ? 2.025 -9.837 41.805 1.00 39.22 255 ALA A N 1
ATOM 1928 C CA . ALA A 1 255 ? 1.018 -10.082 40.786 1.00 39.22 255 ALA A CA 1
ATOM 1929 C C . ALA A 1 255 ? -0.127 -9.075 40.974 1.00 39.22 255 ALA A C 1
ATOM 1931 O O . ALA A 1 255 ? -0.617 -8.916 42.088 1.00 39.22 255 ALA A O 1
ATOM 1932 N N . SER A 1 256 ? -0.588 -8.500 39.855 1.00 40.44 256 SER A N 1
ATOM 1933 C CA . SER A 1 256 ? -1.921 -7.905 39.651 1.00 40.44 256 SER A CA 1
ATOM 1934 C C . SER A 1 256 ? -2.053 -6.372 39.584 1.00 40.44 256 SER A C 1
ATOM 1936 O O . SER A 1 256 ? -2.848 -5.779 40.300 1.00 40.44 256 SER A O 1
ATOM 1938 N N . SER A 1 257 ? -1.437 -5.753 38.572 1.00 39.66 257 SER A N 1
ATOM 1939 C CA . SER A 1 257 ? -2.111 -4.683 37.798 1.00 39.66 257 SER A CA 1
ATOM 1940 C C . SER A 1 257 ? -1.936 -4.862 36.280 1.00 39.66 257 SER A C 1
ATOM 1942 O O . SER A 1 257 ? -1.953 -3.919 35.488 1.00 39.66 257 SER A O 1
ATOM 1944 N N . SER A 1 258 ? -1.787 -6.115 35.831 1.00 44.34 258 SER A N 1
ATOM 1945 C CA . SER A 1 258 ? -1.756 -6.462 34.411 1.00 44.34 258 SER A CA 1
ATOM 1946 C C . SER A 1 258 ? -3.158 -6.318 33.813 1.00 44.34 258 SER A C 1
ATOM 1948 O O . SER A 1 258 ? -3.875 -7.302 33.630 1.00 44.34 258 SER A O 1
ATOM 1950 N N . ALA A 1 259 ? -3.572 -5.086 33.519 1.00 61.16 259 ALA A N 1
ATOM 1951 C CA . ALA A 1 259 ? -4.732 -4.831 32.679 1.00 61.16 259 ALA A CA 1
ATOM 1952 C C . ALA A 1 259 ? -4.507 -5.551 31.339 1.00 61.16 259 ALA A C 1
ATOM 1954 O O . ALA A 1 259 ? -3.639 -5.166 30.550 1.00 61.16 259 ALA A O 1
ATOM 1955 N N . ASN A 1 260 ? -5.236 -6.651 31.133 1.00 85.75 260 ASN A N 1
ATOM 1956 C CA . ASN A 1 260 ? -5.090 -7.518 29.972 1.00 85.75 260 ASN A CA 1
ATOM 1957 C C . ASN A 1 260 ? -5.322 -6.708 28.692 1.00 85.75 260 ASN A C 1
ATOM 1959 O O . ASN A 1 260 ? -6.400 -6.153 28.468 1.00 85.75 260 ASN A O 1
ATOM 1963 N N . TRP A 1 261 ? -4.292 -6.633 27.850 1.00 88.81 261 TRP A N 1
ATOM 1964 C CA . TRP A 1 261 ? -4.394 -6.011 26.538 1.00 88.81 261 TRP A CA 1
ATOM 1965 C C . TRP A 1 261 ? -5.316 -6.840 25.649 1.00 88.81 261 TRP A C 1
ATOM 1967 O O . TRP A 1 261 ? -5.043 -8.007 25.369 1.00 88.81 261 TRP A O 1
ATOM 1977 N N . HIS A 1 262 ? -6.372 -6.212 25.150 1.00 91.81 262 HIS A N 1
ATOM 1978 C CA . HIS A 1 262 ? -7.178 -6.762 24.069 1.00 91.81 262 HIS A CA 1
ATOM 1979 C C . HIS A 1 262 ? -6.484 -6.431 22.752 1.00 91.81 262 HIS A C 1
ATOM 1981 O O . HIS A 1 262 ? -5.848 -5.385 22.645 1.00 91.81 262 HIS A O 1
ATOM 1987 N N . THR A 1 263 ? -6.550 -7.320 21.763 1.00 93.12 263 THR A N 1
ATOM 1988 C CA . THR A 1 263 ? -5.957 -7.088 20.439 1.00 93.12 263 THR A CA 1
ATOM 1989 C C . THR A 1 263 ? -6.965 -7.444 19.366 1.00 93.12 263 THR A C 1
ATOM 1991 O O . THR A 1 263 ? -7.448 -8.571 19.320 1.00 93.12 263 THR A O 1
ATOM 1994 N N . GLU A 1 264 ? -7.222 -6.492 18.482 1.00 92.88 264 GLU A N 1
ATOM 1995 C CA . GLU A 1 264 ? -8.071 -6.647 17.310 1.00 92.88 264 GLU A CA 1
ATOM 1996 C C . GLU A 1 264 ? -7.249 -6.444 16.041 1.00 92.88 264 GLU A C 1
ATOM 1998 O O . GLU A 1 264 ? -6.237 -5.737 16.038 1.00 92.88 264 GLU A O 1
ATOM 2003 N N . ARG A 1 265 ? -7.668 -7.085 14.949 1.00 94.31 265 ARG A N 1
ATOM 2004 C CA . ARG A 1 265 ? -6.914 -7.086 13.692 1.00 94.31 265 ARG A CA 1
ATOM 2005 C C . ARG A 1 265 ? -7.716 -6.476 12.553 1.00 94.31 265 ARG A C 1
ATOM 2007 O O . ARG A 1 265 ? -8.826 -6.913 12.268 1.00 94.31 265 ARG A O 1
ATOM 2014 N N . ALA A 1 266 ? -7.097 -5.546 11.833 1.00 92.44 266 ALA A N 1
ATOM 2015 C CA . ALA A 1 266 ? -7.626 -4.967 10.604 1.00 92.44 266 ALA A CA 1
ATOM 2016 C C . ALA A 1 266 ? -6.863 -5.486 9.377 1.00 92.44 266 ALA A C 1
ATOM 2018 O O . ALA A 1 266 ? -5.647 -5.682 9.420 1.00 92.44 266 ALA A O 1
ATOM 2019 N N . THR A 1 267 ? -7.569 -5.693 8.264 1.00 92.75 267 THR A N 1
ATOM 2020 C CA . THR A 1 267 ? -6.944 -5.990 6.963 1.00 92.75 267 THR A CA 1
ATOM 2021 C C . THR A 1 267 ? -6.653 -4.680 6.240 1.00 92.75 267 THR A C 1
ATOM 2023 O O . THR A 1 267 ? -7.483 -3.774 6.273 1.00 92.75 267 THR A O 1
ATOM 2026 N N . HIS A 1 268 ? -5.498 -4.573 5.586 1.00 89.75 268 HIS A N 1
ATOM 2027 C CA . HIS A 1 268 ? -5.121 -3.367 4.856 1.00 89.75 268 HIS A CA 1
ATOM 2028 C C . HIS A 1 268 ? -6.002 -3.145 3.616 1.00 89.75 268 HIS A C 1
ATOM 2030 O O . HIS A 1 268 ? -6.145 -4.021 2.756 1.00 89.75 268 HIS A O 1
ATOM 2036 N N . ASN A 1 269 ? -6.578 -1.949 3.506 1.00 88.69 269 ASN A N 1
ATOM 2037 C CA . ASN A 1 269 ? -7.334 -1.516 2.343 1.00 88.69 269 ASN A CA 1
ATOM 2038 C C . ASN A 1 269 ? -6.405 -0.864 1.316 1.00 88.69 269 ASN A C 1
ATOM 2040 O O . ASN A 1 269 ? -5.985 0.275 1.487 1.00 88.69 269 ASN A O 1
ATOM 2044 N N . ARG A 1 270 ? -6.169 -1.563 0.202 1.00 84.00 270 ARG A N 1
ATOM 2045 C CA . ARG A 1 270 ? -5.283 -1.115 -0.888 1.00 84.00 270 ARG A CA 1
ATOM 2046 C C . ARG A 1 270 ? -5.837 0.041 -1.728 1.00 84.00 270 ARG A C 1
ATOM 2048 O O . ARG A 1 270 ? -5.133 0.561 -2.579 1.00 84.00 270 ARG A O 1
ATOM 2055 N N . ARG A 1 271 ? -7.112 0.404 -1.555 1.00 83.19 271 ARG A N 1
ATOM 2056 C CA . ARG A 1 271 ? -7.775 1.456 -2.350 1.00 83.19 271 ARG A CA 1
ATOM 2057 C C . ARG A 1 271 ? -7.790 2.814 -1.665 1.00 83.19 271 ARG A C 1
ATOM 2059 O O . ARG A 1 271 ? -8.255 3.782 -2.256 1.00 83.19 271 ARG A O 1
ATOM 2066 N N . ARG A 1 272 ? -7.387 2.881 -0.397 1.00 85.56 272 ARG A N 1
ATOM 2067 C CA . ARG A 1 272 ? -7.442 4.104 0.404 1.00 85.56 272 ARG A CA 1
ATOM 2068 C C . ARG A 1 272 ? -6.180 4.222 1.230 1.00 85.56 272 ARG A C 1
ATOM 2070 O O . ARG A 1 272 ? -5.707 3.239 1.783 1.00 85.56 272 ARG A O 1
ATOM 2077 N N . GLN A 1 273 ? -5.673 5.442 1.353 1.00 85.88 273 GLN A N 1
ATOM 2078 C CA . GLN A 1 273 ? -4.551 5.715 2.241 1.00 85.88 273 GLN A CA 1
ATOM 2079 C C . GLN A 1 273 ? -4.988 5.664 3.710 1.00 85.88 273 GLN A C 1
ATOM 2081 O O . GLN A 1 273 ? -4.241 5.174 4.555 1.00 85.88 273 GLN A O 1
ATOM 2086 N N . GLN A 1 274 ? -6.205 6.124 4.009 1.00 91.19 274 GLN A N 1
ATOM 2087 C CA . GLN A 1 274 ? -6.792 6.043 5.341 1.00 91.19 274 GLN A CA 1
ATOM 2088 C C . GLN A 1 274 ? -7.383 4.652 5.595 1.00 91.19 274 GLN A C 1
ATOM 2090 O O . GLN A 1 274 ? -8.162 4.127 4.794 1.00 91.19 274 GLN A O 1
ATOM 2095 N N . GLN A 1 275 ? -7.006 4.082 6.731 1.00 93.19 275 GLN A N 1
ATOM 2096 C CA . GLN A 1 275 ? -7.452 2.798 7.246 1.00 93.19 275 GLN A CA 1
ATOM 2097 C C . GLN A 1 275 ? -8.369 3.021 8.447 1.00 93.19 275 GLN A C 1
ATOM 2099 O O . GLN A 1 275 ? -8.234 4.016 9.160 1.00 93.19 275 GLN A O 1
ATOM 2104 N N . THR A 1 276 ? -9.273 2.072 8.676 1.00 93.50 276 THR A N 1
ATOM 2105 C CA . THR A 1 276 ? -10.297 2.165 9.717 1.00 93.50 276 THR A CA 1
ATOM 2106 C C . THR A 1 276 ? -10.506 0.807 10.380 1.00 93.50 276 THR A C 1
A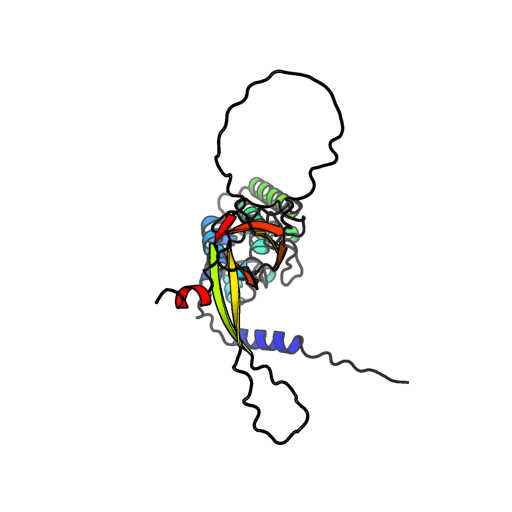TOM 2108 O O . THR A 1 276 ? -10.584 -0.216 9.694 1.00 93.50 276 THR A O 1
ATOM 2111 N N . LEU A 1 277 ? -10.669 0.798 11.703 1.00 94.38 277 LEU A N 1
ATOM 2112 C CA . LEU A 1 277 ? -11.127 -0.350 12.483 1.00 94.38 277 LEU A CA 1
ATOM 2113 C C . LEU A 1 277 ? -12.217 0.082 13.461 1.00 94.38 277 LEU A C 1
ATOM 2115 O O . LEU A 1 277 ? -12.051 1.053 14.190 1.00 94.38 277 LEU A O 1
ATOM 2119 N N . VAL A 1 278 ? -13.311 -0.678 13.510 1.00 94.31 278 VAL A N 1
ATOM 2120 C CA . VAL A 1 278 ? -14.417 -0.435 14.442 1.00 94.31 278 VAL A CA 1
ATOM 2121 C C . VAL A 1 278 ? -14.375 -1.467 15.562 1.00 94.31 278 VAL A C 1
ATOM 2123 O O . VAL A 1 278 ? -14.606 -2.655 15.331 1.00 94.31 278 VAL A O 1
ATOM 2126 N N . LEU A 1 279 ? -14.117 -0.997 16.777 1.00 92.81 279 LEU A N 1
ATOM 2127 C CA . LEU A 1 279 ? -14.141 -1.781 18.006 1.00 92.81 279 LEU A CA 1
ATOM 2128 C C . LEU A 1 279 ? -15.546 -1.737 18.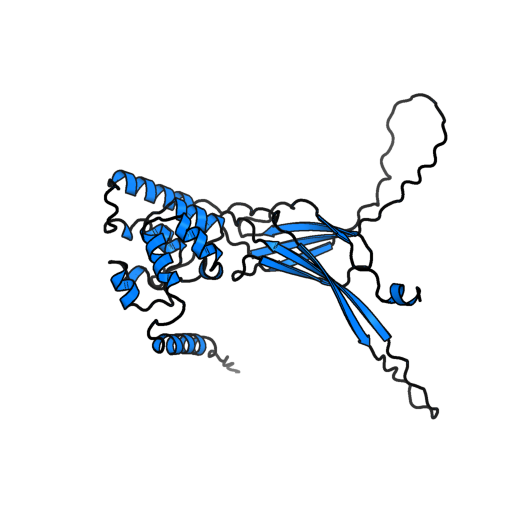608 1.00 92.81 279 LEU A C 1
ATOM 2130 O O . LEU A 1 279 ? -16.161 -0.672 18.678 1.00 92.81 279 LEU A O 1
ATOM 2134 N N . LYS A 1 280 ? -16.067 -2.890 19.031 1.00 91.12 280 LYS A N 1
ATOM 2135 C CA . LYS A 1 280 ? -17.448 -3.034 19.516 1.00 91.12 280 LYS A CA 1
ATOM 2136 C C . LYS A 1 280 ? -17.472 -3.372 21.000 1.00 91.12 280 LYS A C 1
ATOM 2138 O O . LYS A 1 280 ? -16.637 -4.140 21.465 1.00 91.12 280 LYS A O 1
ATOM 2143 N N . GLY A 1 281 ? -18.480 -2.870 21.710 1.00 85.50 281 GLY A N 1
ATOM 2144 C CA . GLY A 1 281 ? -18.757 -3.281 23.088 1.00 85.50 281 GLY A CA 1
ATOM 2145 C C . GLY A 1 281 ? -17.784 -2.706 24.114 1.00 85.50 281 GLY A C 1
ATOM 2146 O O . GLY A 1 281 ? -17.532 -3.343 25.132 1.00 85.50 281 GLY A O 1
ATOM 2147 N N . LEU A 1 282 ? -17.226 -1.521 23.853 1.00 89.06 282 LEU A N 1
ATOM 2148 C CA . LEU A 1 282 ? -16.407 -0.827 24.848 1.00 89.06 282 LEU A CA 1
ATOM 2149 C C . LEU A 1 282 ? -17.291 -0.298 25.991 1.00 89.06 282 LEU A C 1
ATOM 2151 O O . LEU A 1 282 ? -18.484 -0.046 25.816 1.00 89.06 282 LEU A O 1
ATOM 2155 N N . GLN A 1 283 ? -16.706 -0.149 27.176 1.00 87.50 283 GLN A N 1
ATOM 2156 C CA . GLN A 1 283 ? -17.372 0.452 28.328 1.00 87.50 283 GLN A CA 1
ATOM 2157 C C . GLN A 1 283 ? -17.591 1.943 28.069 1.00 87.50 283 GLN A C 1
ATOM 2159 O O . GLN A 1 283 ? -16.776 2.583 27.408 1.00 87.50 283 GLN A O 1
ATOM 2164 N N . PHE A 1 284 ? -18.705 2.480 28.566 1.00 87.38 284 PHE A N 1
ATOM 2165 C CA . PHE A 1 284 ? -19.008 3.907 28.489 1.00 87.38 284 PHE A CA 1
ATOM 2166 C C . PHE A 1 284 ? -18.187 4.688 29.517 1.00 87.38 284 PHE A C 1
ATOM 2168 O O . PHE A 1 284 ? -17.812 4.148 30.558 1.00 87.38 284 PHE A O 1
ATOM 2175 N N . GLU A 1 285 ? -17.921 5.959 29.219 1.00 88.88 285 GLU A N 1
ATOM 2176 C CA . GLU A 1 285 ? -17.206 6.917 30.077 1.00 88.88 285 GLU A CA 1
ATOM 2177 C C . GLU A 1 285 ? -15.788 6.502 30.528 1.00 88.88 285 GLU A C 1
ATOM 2179 O O . GLU A 1 285 ? -15.124 7.226 31.263 1.00 88.88 285 GLU A O 1
ATOM 2184 N N . SER A 1 286 ? -15.267 5.381 30.039 1.00 89.12 286 SER A N 1
ATOM 2185 C CA . SER A 1 286 ? -13.946 4.873 30.409 1.00 89.12 286 SER A CA 1
ATOM 2186 C C . SER A 1 286 ? -12.851 5.426 29.498 1.00 89.12 286 SER A C 1
ATOM 2188 O O . SER A 1 286 ? -13.073 5.654 28.299 1.00 89.12 286 SER A O 1
ATOM 2190 N N . ILE A 1 287 ? -11.657 5.613 30.066 1.00 91.38 287 ILE A N 1
ATOM 2191 C CA . ILE A 1 287 ? -10.446 5.995 29.335 1.00 91.38 287 ILE A CA 1
ATOM 2192 C C . ILE A 1 287 ? -9.741 4.723 28.876 1.00 91.38 287 ILE A C 1
ATOM 2194 O O . ILE A 1 287 ? -9.427 3.840 29.673 1.00 91.38 287 ILE A O 1
ATOM 2198 N N . TYR A 1 288 ? -9.472 4.642 27.581 1.00 92.31 288 TYR A N 1
ATOM 2199 C CA . TYR A 1 288 ? -8.747 3.540 26.971 1.00 92.31 288 TYR A CA 1
ATOM 2200 C C . TYR A 1 288 ? -7.381 4.002 26.477 1.00 92.31 288 TYR A C 1
ATOM 2202 O O . TYR A 1 288 ? -7.247 5.092 25.919 1.00 92.31 288 TYR A O 1
ATOM 2210 N N . GLU A 1 289 ? -6.380 3.146 26.651 1.00 93.81 289 GLU A N 1
ATOM 2211 C CA . GLU A 1 289 ? -5.078 3.259 26.005 1.00 93.81 289 GLU A CA 1
ATOM 2212 C C . GLU A 1 289 ? -5.039 2.355 24.773 1.00 93.81 289 GLU A C 1
ATOM 2214 O O . GLU A 1 289 ? -5.329 1.165 24.883 1.00 93.81 289 GLU A O 1
ATOM 2219 N N . PHE A 1 290 ? -4.651 2.902 23.624 1.00 93.75 290 PHE A N 1
ATOM 2220 C CA . PHE A 1 290 ? -4.553 2.222 22.337 1.00 93.75 290 PHE A CA 1
ATOM 2221 C C . PHE A 1 290 ? -3.106 2.170 21.854 1.00 93.75 290 PHE A C 1
ATOM 2223 O O . PHE A 1 290 ? -2.364 3.137 21.999 1.00 93.75 290 PHE A O 1
ATOM 2230 N N . GLY A 1 291 ? -2.715 1.071 21.215 1.00 93.12 291 GLY A N 1
ATOM 2231 C CA . GLY A 1 291 ? -1.460 0.959 20.474 1.00 93.12 291 GLY A CA 1
ATOM 2232 C C . GLY A 1 291 ? -1.704 0.331 19.109 1.00 93.12 291 GLY A C 1
ATOM 2233 O O . GLY A 1 291 ? -2.513 -0.587 18.989 1.00 93.12 291 GLY A O 1
ATOM 2234 N N . LEU A 1 292 ? -1.002 0.810 18.087 1.00 94.06 292 LEU A N 1
ATOM 2235 C CA . LEU A 1 292 ? -1.125 0.316 16.718 1.00 94.06 292 LEU A CA 1
ATOM 2236 C C . LEU A 1 292 ? 0.206 -0.277 16.258 1.00 94.06 292 LEU A C 1
ATOM 2238 O O . LEU A 1 292 ? 1.268 0.250 16.589 1.00 94.06 292 LEU A O 1
ATOM 2242 N N . ARG A 1 293 ? 0.149 -1.353 15.475 1.00 93.50 293 ARG A N 1
ATOM 2243 C CA . ARG A 1 293 ? 1.297 -1.865 14.716 1.00 93.50 293 ARG A CA 1
ATOM 2244 C C . ARG A 1 293 ? 0.865 -2.355 13.341 1.00 93.50 293 ARG A C 1
ATOM 2246 O O . ARG A 1 293 ? -0.274 -2.786 13.151 1.00 93.50 293 ARG A O 1
ATOM 2253 N N . SER A 1 294 ? 1.787 -2.318 12.395 1.00 93.44 294 SER A N 1
ATOM 2254 C CA . SER A 1 294 ? 1.617 -2.803 11.025 1.00 93.44 294 SER A CA 1
ATOM 2255 C C . SER A 1 294 ? 2.272 -4.178 10.842 1.00 93.44 294 SER A C 1
ATOM 2257 O O . SER A 1 294 ? 3.103 -4.611 11.643 1.00 93.44 294 SER A O 1
ATOM 2259 N N . TRP A 1 295 ? 1.866 -4.908 9.805 1.00 91.00 295 TRP A N 1
ATOM 2260 C CA . TRP A 1 295 ? 2.401 -6.229 9.478 1.00 91.00 295 TRP A CA 1
ATOM 2261 C C . TRP A 1 295 ? 2.538 -6.386 7.960 1.00 91.00 295 TRP A C 1
ATOM 2263 O O . TRP A 1 295 ? 1.559 -6.217 7.230 1.00 91.00 295 TRP A O 1
ATOM 2273 N N . ASN A 1 296 ? 3.737 -6.731 7.491 1.00 89.94 296 ASN A N 1
ATOM 2274 C CA . ASN A 1 296 ? 4.017 -7.097 6.100 1.00 89.94 296 ASN A CA 1
ATOM 2275 C C . ASN A 1 296 ? 4.683 -8.490 6.029 1.00 89.94 296 ASN A C 1
ATOM 2277 O O . ASN A 1 296 ? 4.835 -9.178 7.043 1.00 89.94 296 ASN A O 1
ATOM 2281 N N . ALA A 1 297 ? 5.116 -8.894 4.833 1.00 86.81 297 ALA A N 1
ATOM 2282 C CA . ALA A 1 297 ? 5.797 -10.171 4.608 1.00 86.81 297 ALA A CA 1
ATOM 2283 C C . ALA A 1 297 ? 7.121 -10.338 5.389 1.00 86.81 297 ALA A C 1
ATOM 2285 O O . ALA A 1 297 ? 7.515 -11.468 5.665 1.00 86.81 297 ALA A O 1
ATOM 2286 N N . ALA A 1 298 ? 7.798 -9.245 5.765 1.00 86.25 298 ALA A N 1
ATOM 2287 C CA . ALA A 1 298 ? 9.038 -9.283 6.546 1.00 86.25 298 ALA A CA 1
ATOM 2288 C C . ALA A 1 298 ? 8.791 -9.552 8.038 1.00 86.25 298 ALA A C 1
ATOM 2290 O O . ALA A 1 298 ? 9.663 -10.072 8.731 1.00 86.25 298 ALA A O 1
ATOM 2291 N N . GLY A 1 299 ? 7.602 -9.216 8.545 1.00 88.31 299 GLY A N 1
ATOM 2292 C CA . GLY A 1 299 ? 7.231 -9.460 9.932 1.00 88.31 299 GLY A CA 1
ATOM 2293 C C . GLY A 1 299 ? 6.389 -8.349 10.542 1.00 88.31 299 GLY A C 1
ATOM 2294 O O . GLY A 1 299 ? 5.920 -7.426 9.873 1.00 88.31 299 GLY A O 1
ATOM 2295 N N . LYS A 1 300 ? 6.155 -8.478 11.849 1.00 90.81 300 LYS A N 1
ATOM 2296 C CA . LYS A 1 300 ? 5.344 -7.536 12.624 1.00 90.81 300 LYS A CA 1
ATOM 2297 C C . LYS A 1 300 ? 6.184 -6.320 12.999 1.00 90.81 300 LYS A C 1
ATOM 2299 O O . LYS A 1 300 ? 7.258 -6.486 13.572 1.00 90.81 300 LYS A O 1
ATOM 2304 N N . GLY A 1 301 ? 5.651 -5.138 12.714 1.00 88.38 301 GLY A N 1
ATOM 2305 C CA . GLY A 1 301 ? 6.171 -3.863 13.184 1.00 88.38 301 GLY A CA 1
ATOM 2306 C C . GLY A 1 301 ? 6.167 -3.751 14.702 1.00 88.38 301 GLY A C 1
ATOM 2307 O O . GLY A 1 301 ? 5.437 -4.465 15.405 1.00 88.38 301 GLY A O 1
ATOM 2308 N N . GLU A 1 302 ? 6.976 -2.824 15.198 1.00 90.31 302 GLU A N 1
ATOM 2309 C CA . GLU A 1 302 ? 6.937 -2.425 16.598 1.00 90.31 302 GLU A CA 1
ATOM 2310 C C . GLU A 1 302 ? 5.605 -1.745 16.930 1.00 90.31 302 GLU A C 1
ATOM 2312 O O . GLU A 1 302 ? 4.875 -1.262 16.059 1.00 90.31 302 GLU A O 1
ATOM 2317 N N . TRP A 1 303 ? 5.257 -1.737 18.213 1.00 90.69 303 TRP A N 1
ATOM 2318 C CA . TRP A 1 303 ? 4.104 -0.977 18.670 1.00 90.69 303 TRP A CA 1
ATOM 2319 C C . TRP A 1 303 ? 4.427 0.512 18.624 1.00 90.69 303 TRP A C 1
ATOM 2321 O O . TRP A 1 303 ? 5.426 0.947 19.190 1.00 90.69 303 TRP A O 1
ATOM 2331 N N . GLY A 1 304 ? 3.553 1.287 17.987 1.00 89.12 304 GLY A N 1
ATOM 2332 C CA . GLY A 1 304 ? 3.637 2.741 17.999 1.00 89.12 304 GLY A CA 1
ATOM 2333 C C . GLY A 1 304 ? 3.376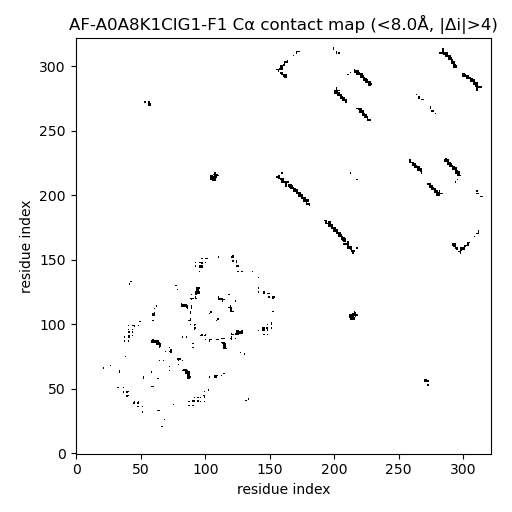 3.333 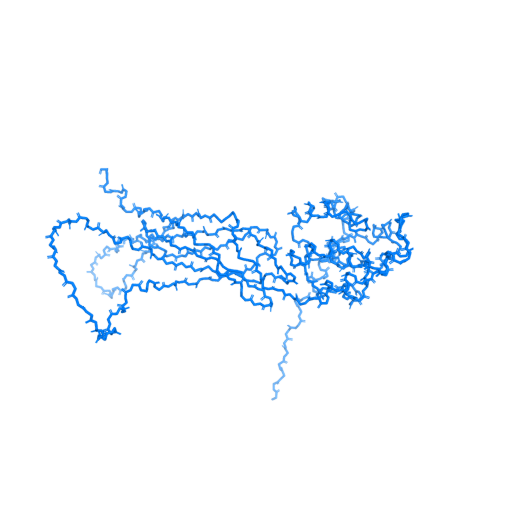19.385 1.00 89.12 304 GLY A C 1
ATOM 2334 O O . GLY A 1 304 ? 3.052 2.631 20.351 1.00 89.12 304 GLY A O 1
ATOM 2335 N N . ARG A 1 305 ? 3.477 4.662 19.461 1.00 90.06 305 ARG A N 1
ATOM 2336 C CA . ARG A 1 305 ? 3.162 5.427 20.673 1.00 90.06 305 ARG A CA 1
ATOM 2337 C C . ARG A 1 305 ? 1.745 5.114 21.185 1.00 90.06 305 ARG A C 1
ATOM 2339 O O . ARG A 1 305 ? 0.844 4.906 20.369 1.00 90.06 305 ARG A O 1
ATOM 2346 N N . PRO A 1 306 ? 1.531 5.081 22.509 1.00 91.25 306 PRO A N 1
ATOM 2347 C CA . PRO A 1 306 ? 0.204 4.882 23.064 1.00 91.25 306 PRO A CA 1
ATOM 2348 C C . PRO A 1 306 ? -0.675 6.119 22.839 1.00 91.25 306 PRO A C 1
ATOM 2350 O O . PRO A 1 306 ? -0.215 7.254 22.967 1.00 91.25 306 PRO A O 1
ATOM 2353 N N . TYR A 1 307 ? -1.954 5.898 22.545 1.00 92.00 307 TYR A N 1
ATOM 2354 C CA . TYR A 1 307 ? -2.970 6.944 22.420 1.00 92.00 307 TYR A CA 1
ATOM 2355 C C . TYR A 1 307 ? -4.021 6.766 23.505 1.00 92.00 307 TYR A C 1
ATOM 2357 O O . TYR A 1 307 ? -4.466 5.649 23.750 1.00 92.00 307 TYR A O 1
ATOM 2365 N N . LYS A 1 308 ? -4.448 7.857 24.140 1.00 92.75 308 LYS A N 1
ATOM 2366 C CA . LYS A 1 308 ? -5.524 7.828 25.135 1.00 92.75 308 LYS A CA 1
ATOM 2367 C C . LYS A 1 308 ? -6.802 8.382 24.525 1.00 92.75 308 LYS A C 1
ATOM 2369 O O . LYS A 1 308 ? -6.770 9.438 23.898 1.00 92.75 308 LYS A O 1
ATOM 2374 N N . PHE A 1 309 ? -7.920 7.695 24.725 1.00 92.31 309 PHE A N 1
ATOM 2375 C CA . PHE A 1 309 ? -9.224 8.157 24.258 1.00 92.31 309 PHE A CA 1
ATOM 2376 C C . PHE A 1 309 ? -10.320 7.811 25.267 1.00 92.31 309 PHE A C 1
ATOM 2378 O O . PHE A 1 309 ? -10.371 6.694 25.785 1.00 92.31 309 PHE A O 1
ATOM 2385 N N . ARG A 1 310 ? -11.193 8.784 25.552 1.00 92.50 310 ARG A N 1
ATOM 2386 C CA . ARG A 1 310 ? -12.329 8.628 26.465 1.00 92.50 310 ARG A CA 1
ATOM 2387 C C . ARG A 1 310 ? -13.590 8.340 25.662 1.00 92.50 310 ARG A C 1
ATOM 2389 O O . ARG A 1 310 ? -13.939 9.084 24.749 1.00 92.50 310 ARG A O 1
ATOM 2396 N N . THR A 1 311 ? -14.263 7.254 26.014 1.00 91.06 311 THR A N 1
ATOM 2397 C CA . THR A 1 311 ? -15.538 6.857 25.404 1.00 91.06 311 THR A CA 1
ATOM 2398 C C . THR A 1 311 ? -16.683 7.770 25.843 1.00 91.06 311 THR A C 1
ATOM 2400 O O . THR A 1 311 ? -16.614 8.432 26.880 1.00 91.06 311 THR A O 1
ATOM 2403 N N . LEU A 1 312 ? -17.751 7.817 25.040 1.00 87.69 312 LEU A N 1
ATOM 2404 C CA . LEU A 1 312 ? -18.933 8.628 25.337 1.00 87.69 312 LEU A CA 1
ATOM 2405 C C . LEU A 1 312 ? -19.633 8.180 26.633 1.00 87.69 312 LEU A C 1
ATOM 2407 O O . LEU A 1 312 ? -19.553 7.001 26.995 1.00 87.69 312 LEU A O 1
ATOM 2411 N N . PRO A 1 313 ? -20.350 9.091 27.317 1.00 85.75 313 PRO A N 1
ATOM 2412 C CA . PRO A 1 313 ? -21.162 8.738 28.474 1.00 85.75 313 PRO A CA 1
ATOM 2413 C C . PRO A 1 313 ? -22.337 7.838 28.074 1.00 85.75 313 PRO A C 1
ATOM 2415 O O . PRO A 1 313 ? -22.826 7.875 26.941 1.00 85.75 313 PRO A O 1
ATOM 2418 N N . SER A 1 314 ? -22.810 7.034 29.027 1.00 80.94 314 SER A N 1
ATOM 2419 C CA . SER A 1 314 ? -23.977 6.175 28.817 1.00 80.94 314 SER A CA 1
ATOM 2420 C C . SER A 1 314 ? -25.234 7.026 28.567 1.00 80.94 314 SER A C 1
ATOM 2422 O O . SER A 1 314 ? -25.507 7.936 29.356 1.00 80.94 314 SER A O 1
ATOM 2424 N N . PRO A 1 315 ? -26.061 6.715 27.547 1.00 77.25 315 PRO A N 1
ATOM 2425 C CA . PRO A 1 315 ? -27.305 7.446 27.274 1.00 77.25 315 PRO A CA 1
ATOM 2426 C C . PRO A 1 315 ? -28.283 7.461 28.454 1.00 77.25 315 PRO A C 1
ATOM 2428 O O . PRO A 1 315 ? -29.106 8.363 28.570 1.00 77.25 315 PRO A O 1
ATOM 2431 N N . VAL A 1 316 ? -28.184 6.470 29.345 1.00 68.94 316 VAL A N 1
ATOM 2432 C CA . VAL A 1 316 ? -29.058 6.333 30.519 1.00 68.94 316 VAL A CA 1
ATOM 2433 C C . VAL A 1 316 ? -28.734 7.381 31.592 1.00 68.94 316 VAL A C 1
ATOM 2435 O O . VAL A 1 316 ? -29.636 7.826 32.295 1.00 68.94 316 VAL A O 1
ATOM 2438 N N . ALA A 1 317 ? -27.480 7.836 31.688 1.00 56.97 317 ALA A N 1
ATOM 2439 C CA . ALA A 1 317 ? -27.059 8.815 32.693 1.00 56.97 317 ALA A CA 1
ATOM 2440 C C . ALA A 1 317 ? -27.597 10.234 32.418 1.00 56.97 317 ALA A C 1
ATOM 2442 O O . ALA A 1 317 ? -27.806 11.007 33.351 1.00 56.97 317 ALA A O 1
ATOM 2443 N N . ASN A 1 318 ? -27.876 10.570 31.153 1.00 51.06 318 ASN A N 1
ATOM 2444 C CA . ASN A 1 318 ? -28.393 11.891 30.777 1.00 51.06 318 ASN A CA 1
ATOM 2445 C C . ASN A 1 318 ? -29.876 12.088 31.126 1.00 51.06 318 ASN A C 1
ATOM 2447 O O . ASN A 1 318 ? -30.298 13.222 31.324 1.00 51.06 318 ASN A O 1
ATOM 2451 N N . ASN A 1 319 ? -30.651 11.008 31.271 1.00 48.19 319 ASN A N 1
ATOM 2452 C CA . ASN A 1 319 ? -32.071 11.086 31.639 1.00 48.19 319 ASN A CA 1
ATOM 2453 C C . ASN A 1 319 ? -32.308 11.235 33.154 1.00 48.19 319 ASN A C 1
ATOM 2455 O O . ASN A 1 319 ? -33.451 11.360 33.576 1.00 48.19 319 ASN A O 1
ATOM 2459 N N . ALA A 1 320 ? -31.253 11.207 33.975 1.00 43.69 320 ALA A N 1
ATOM 2460 C CA . ALA A 1 320 ? -31.343 11.360 35.430 1.00 43.69 320 ALA A CA 1
ATOM 2461 C C . ALA A 1 320 ? -31.052 12.796 35.919 1.00 43.69 320 ALA A C 1
ATOM 2463 O O . ALA A 1 320 ? -31.036 13.035 37.123 1.00 43.69 320 ALA A O 1
ATOM 2464 N N . LYS A 1 321 ? -30.790 13.746 35.005 1.00 42.19 321 LYS A N 1
ATOM 2465 C CA . LYS A 1 321 ? -30.448 15.149 35.322 1.00 42.19 321 LYS A CA 1
ATOM 2466 C C . LYS A 1 321 ? -31.519 16.177 34.916 1.00 42.19 321 LYS A C 1
ATOM 2468 O O . LYS A 1 321 ? -31.217 17.367 34.888 1.00 42.19 321 LYS A O 1
ATOM 2473 N N . THR A 1 322 ? -32.742 15.744 34.621 1.00 36.41 322 THR A N 1
ATOM 2474 C CA . THR A 1 322 ? -33.902 16.624 34.373 1.00 36.41 322 THR A CA 1
ATOM 2475 C C . THR A 1 322 ? -34.982 16.407 35.406 1.00 36.41 322 THR A C 1
ATOM 2477 O O . THR A 1 322 ? -35.310 15.220 35.625 1.00 36.41 322 THR A O 1
#